Protein AF-A0A7S1QI61-F1 (afdb_monomer_lite)

Foldseek 3Di:
DDDDDDDPDDPDDPDDDPDPPPPPPDPLDPAFKDWDFLPPDPPPDGDIAIFGALDSLKAAHFLLNRLVVLLVLVVCCVPPVDPDVVSLVSNCRSLVRLVVCCVPVVAHARFSDAAPDVCLVVQPRSDRQHQGITRSPSDHGHGDGDPSSRVSSVLSCQQPVHPPGDGDCCSPPPDDHPDPDDPPDDCPPPPPPPPPDPPPDDDDDDPDDDD

Organism: Alexandrium catenella (NCBI:txid2925)

Radius of gyration: 24.92 Å; chains: 1; bounding box: 50×49×88 Å

Structure (mmCIF, N/CA/C/O backbone):
data_AF-A0A7S1QI61-F1
#
_entry.id   AF-A0A7S1QI61-F1
#
loop_
_atom_site.group_PDB
_atom_site.id
_atom_site.type_symbol
_atom_site.label_atom_id
_atom_site.label_alt_id
_atom_site.label_comp_id
_atom_site.label_asym_id
_atom_site.label_entity_id
_atom_site.label_seq_id
_atom_site.pdbx_PDB_ins_code
_atom_site.Cartn_x
_atom_site.Cartn_y
_atom_site.Cartn_z
_atom_site.occupancy
_atom_site.B_iso_or_equiv
_atom_site.auth_seq_id
_atom_site.auth_comp_id
_atom_site.auth_asym_id
_atom_site.auth_atom_id
_atom_site.pdbx_PDB_model_num
ATOM 1 N N . LEU A 1 1 ? 10.310 10.725 -37.736 1.00 43.00 1 LEU A N 1
ATOM 2 C CA . LEU A 1 1 ? 9.987 10.261 -39.106 1.00 43.00 1 LEU A CA 1
ATOM 3 C C . LEU A 1 1 ? 11.255 9.753 -39.796 1.00 43.00 1 LEU A C 1
ATOM 5 O O . LEU A 1 1 ? 11.990 10.540 -40.374 1.00 43.00 1 LEU A O 1
ATOM 9 N N . LYS A 1 2 ? 11.533 8.451 -39.673 1.00 30.06 2 LYS A N 1
ATOM 10 C CA . LYS A 1 2 ? 12.442 7.664 -40.525 1.00 30.06 2 LYS A CA 1
ATOM 11 C C . LYS A 1 2 ? 11.838 6.256 -40.611 1.00 30.06 2 LYS A C 1
ATOM 13 O O . LYS A 1 2 ? 11.480 5.699 -39.578 1.00 30.06 2 LYS A O 1
ATOM 18 N N . CYS A 1 3 ? 11.638 5.766 -41.830 1.00 32.56 3 CYS A N 1
ATOM 19 C CA . CYS A 1 3 ? 10.941 4.521 -42.157 1.00 32.56 3 CYS A CA 1
ATOM 20 C C . CYS A 1 3 ? 11.761 3.272 -41.781 1.00 32.56 3 CYS A C 1
ATOM 22 O O . CYS A 1 3 ? 12.988 3.299 -41.871 1.00 32.56 3 CYS A O 1
ATOM 24 N N . CYS A 1 4 ? 11.086 2.177 -41.410 1.00 31.28 4 CYS A N 1
ATOM 25 C CA . CYS A 1 4 ? 11.664 0.825 -41.441 1.00 31.28 4 CYS A CA 1
ATOM 26 C C . CYS A 1 4 ? 11.626 0.261 -42.879 1.00 31.28 4 CYS A C 1
ATOM 28 O O . CYS A 1 4 ? 10.716 0.624 -43.624 1.00 31.28 4 CYS A O 1
ATOM 30 N N . PRO A 1 5 ? 12.583 -0.607 -43.267 1.00 39.38 5 PRO A N 1
ATOM 31 C CA . PRO A 1 5 ? 12.680 -1.188 -44.606 1.00 39.38 5 PRO A CA 1
ATOM 32 C C . PRO A 1 5 ? 11.722 -2.374 -44.843 1.00 39.38 5 PRO A C 1
ATOM 34 O O . PRO A 1 5 ? 11.428 -3.166 -43.946 1.00 39.38 5 PRO A O 1
ATOM 37 N N . ASP A 1 6 ? 11.287 -2.491 -46.096 1.00 38.84 6 ASP A N 1
ATOM 38 C CA . ASP A 1 6 ? 10.288 -3.406 -46.660 1.00 38.84 6 ASP A CA 1
ATOM 39 C C . ASP A 1 6 ? 10.705 -4.892 -46.694 1.00 38.84 6 ASP A C 1
ATOM 41 O O . ASP A 1 6 ? 11.209 -5.374 -47.707 1.00 38.84 6 ASP A O 1
ATOM 45 N N . SER A 1 7 ? 10.479 -5.678 -45.631 1.00 42.53 7 SER A N 1
ATOM 46 C CA . SER A 1 7 ? 10.712 -7.141 -45.734 1.00 42.53 7 SER A CA 1
ATOM 47 C C . SER A 1 7 ? 9.826 -8.079 -44.899 1.00 42.53 7 SER A C 1
ATOM 49 O O . SER A 1 7 ? 10.131 -9.263 -44.797 1.00 42.53 7 SER A O 1
ATOM 51 N N . CYS A 1 8 ? 8.677 -7.636 -44.377 1.00 39.78 8 CYS A N 1
ATOM 52 C CA . CYS A 1 8 ? 7.806 -8.507 -43.562 1.00 39.78 8 CYS A CA 1
ATOM 53 C C . CYS A 1 8 ? 6.609 -9.148 -44.297 1.00 39.78 8 CYS A C 1
ATOM 55 O O . CYS A 1 8 ? 5.684 -9.611 -43.637 1.00 39.78 8 CYS A O 1
ATOM 57 N N . CYS A 1 9 ? 6.582 -9.202 -45.633 1.00 39.62 9 CYS A N 1
ATOM 58 C CA . CYS A 1 9 ? 5.469 -9.816 -46.378 1.00 39.62 9 CYS A CA 1
ATOM 59 C C . CYS A 1 9 ? 5.972 -10.832 -47.417 1.00 39.62 9 CYS A C 1
ATOM 61 O O . CYS A 1 9 ? 6.344 -10.463 -48.526 1.00 39.62 9 CYS A O 1
AT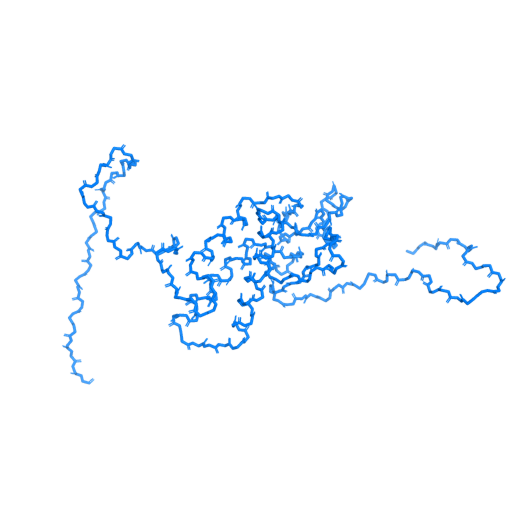OM 63 N N . GLY A 1 10 ? 5.971 -12.121 -47.062 1.00 38.06 10 GLY A N 1
ATOM 64 C CA . GLY A 1 10 ? 6.053 -13.220 -48.034 1.00 38.06 10 GLY A CA 1
ATOM 65 C C . GLY A 1 10 ? 4.679 -13.499 -48.672 1.00 38.06 10 GLY A C 1
ATOM 66 O O . GLY A 1 10 ? 3.655 -13.235 -48.037 1.00 38.06 10 GLY A O 1
ATOM 67 N N . PRO A 1 11 ? 4.607 -14.023 -49.910 1.00 39.81 11 PRO A N 1
ATOM 68 C CA . PRO A 1 11 ? 3.338 -14.226 -50.598 1.00 39.81 11 PRO A CA 1
ATOM 69 C C . PRO A 1 11 ? 2.669 -15.529 -50.126 1.00 39.81 11 PRO A C 1
ATOM 71 O O . PRO A 1 11 ? 3.223 -16.608 -50.320 1.00 39.81 11 PRO A O 1
ATOM 74 N N . GLY A 1 12 ? 1.465 -15.443 -49.544 1.00 47.84 12 GLY A N 1
ATOM 75 C CA . GLY A 1 12 ? 0.542 -16.592 -49.472 1.00 47.84 12 GLY A CA 1
ATOM 76 C C . GLY A 1 12 ? 0.026 -17.066 -48.104 1.00 47.84 12 GLY A C 1
ATOM 77 O O . GLY A 1 12 ? -0.507 -18.169 -48.042 1.00 47.84 12 GLY A O 1
ATOM 78 N N . GLY A 1 13 ? 0.122 -16.284 -47.023 1.00 43.56 13 GLY A N 1
ATOM 79 C CA . GLY A 1 13 ? -0.499 -16.611 -45.723 1.00 43.56 13 GLY A CA 1
ATOM 80 C C . GLY A 1 13 ? -1.381 -15.474 -45.185 1.00 43.56 13 GLY A C 1
ATOM 81 O O . GLY A 1 13 ? -1.180 -14.329 -45.593 1.00 43.56 13 GLY A O 1
ATOM 82 N N . PRO A 1 14 ? -2.364 -15.744 -44.299 1.00 39.38 14 PRO A N 1
ATOM 83 C CA . PRO A 1 14 ? -3.211 -14.697 -43.733 1.00 39.38 14 PRO A CA 1
ATOM 84 C C . PRO A 1 14 ? -2.354 -13.688 -42.960 1.00 39.38 14 PRO A C 1
ATOM 86 O O . PRO A 1 14 ? -1.532 -14.064 -42.125 1.00 39.38 14 PRO A O 1
ATOM 89 N N . ALA A 1 15 ? -2.542 -12.405 -43.269 1.00 40.38 15 ALA A N 1
ATOM 90 C CA . ALA A 1 15 ? -1.823 -11.299 -42.656 1.00 40.38 15 ALA A CA 1
ATOM 91 C C . ALA A 1 15 ? -2.050 -11.286 -41.135 1.00 40.38 15 ALA A C 1
ATOM 93 O O . ALA A 1 15 ? -3.139 -10.966 -40.659 1.00 40.38 15 ALA A O 1
ATOM 94 N N . LEU A 1 16 ? -1.017 -11.630 -40.365 1.00 40.91 16 LEU A N 1
ATOM 95 C CA . LEU A 1 16 ? -0.961 -11.311 -38.942 1.00 40.91 16 LEU A CA 1
ATOM 96 C C . LEU A 1 16 ? -0.656 -9.810 -38.807 1.00 40.91 16 LEU A C 1
ATOM 98 O O . LEU A 1 16 ? 0.242 -9.319 -39.495 1.00 40.91 16 LEU A O 1
ATOM 102 N N . PRO A 1 17 ? -1.369 -9.060 -37.950 1.00 38.88 17 PRO A N 1
ATOM 103 C CA . PRO A 1 17 ? -1.140 -7.631 -37.810 1.00 38.88 17 PRO A CA 1
ATOM 104 C C . PRO A 1 17 ? 0.240 -7.390 -37.185 1.00 38.88 17 PRO A C 1
ATOM 106 O O . PRO A 1 17 ? 0.470 -7.662 -36.007 1.00 38.88 17 PRO A O 1
ATOM 109 N N . CYS A 1 18 ? 1.173 -6.887 -37.995 1.00 34.56 18 CYS A N 1
ATOM 110 C CA . CYS A 1 18 ? 2.470 -6.416 -37.533 1.00 34.56 18 CYS A CA 1
ATOM 111 C C . CYS A 1 18 ? 2.288 -5.258 -36.543 1.00 34.56 18 CYS A C 1
ATOM 113 O O . CYS A 1 18 ? 1.576 -4.294 -36.816 1.00 34.56 18 CYS A O 1
ATOM 115 N N . CYS A 1 19 ? 2.968 -5.386 -35.401 1.00 41.47 19 CYS A N 1
ATOM 116 C CA . CYS A 1 19 ? 3.188 -4.404 -34.345 1.00 41.47 19 CYS A CA 1
ATOM 117 C C . CYS A 1 19 ? 3.014 -2.932 -34.753 1.00 41.47 19 CYS A C 1
ATOM 119 O O . CYS A 1 19 ? 3.958 -2.265 -35.167 1.00 41.47 19 CYS A O 1
ATOM 121 N N . GLY A 1 20 ? 1.824 -2.403 -34.486 1.00 32.88 20 GLY A N 1
ATOM 122 C CA . GLY A 1 20 ? 1.583 -0.987 -34.258 1.00 32.88 20 GLY A CA 1
ATOM 123 C C . GLY A 1 20 ? 1.194 -0.785 -32.801 1.00 32.88 20 GLY A C 1
ATOM 124 O O . GLY A 1 20 ? 0.031 -0.534 -32.504 1.00 32.88 20 GLY A O 1
ATOM 125 N N . ARG A 1 21 ? 2.148 -0.908 -31.867 1.00 37.88 21 ARG A N 1
ATOM 126 C CA . ARG A 1 21 ? 1.978 -0.308 -30.537 1.00 37.88 21 ARG A CA 1
ATOM 127 C C . ARG A 1 21 ? 2.069 1.199 -30.762 1.00 37.88 21 ARG A C 1
ATOM 129 O O . ARG A 1 21 ? 3.141 1.787 -30.656 1.00 37.88 21 ARG A O 1
ATOM 136 N N . GLN A 1 22 ? 0.953 1.813 -31.150 1.00 33.06 22 GLN A N 1
ATOM 137 C CA . GLN A 1 22 ? 0.748 3.220 -30.855 1.00 33.06 22 GLN A CA 1
ATOM 138 C C . GLN A 1 22 ? 1.051 3.359 -29.365 1.00 33.06 22 GLN A C 1
ATOM 140 O O . GLN A 1 22 ? 0.408 2.719 -28.531 1.00 33.06 22 GLN A O 1
ATOM 145 N N . LEU A 1 23 ? 2.093 4.127 -29.050 1.00 40.66 23 LEU A N 1
ATOM 146 C CA . LEU A 1 23 ? 2.216 4.779 -27.760 1.00 40.66 23 LEU A CA 1
ATOM 147 C C . LEU A 1 23 ? 0.963 5.647 -27.645 1.00 40.66 23 LEU A C 1
ATOM 149 O O . LEU A 1 23 ? 0.951 6.793 -28.079 1.00 40.66 23 LEU A O 1
ATOM 153 N N . MET A 1 24 ? -0.132 5.047 -27.181 1.00 33.59 24 MET A N 1
ATOM 154 C CA . MET A 1 24 ? -1.219 5.808 -26.609 1.00 33.59 24 MET A CA 1
ATOM 155 C C . MET A 1 24 ? -0.585 6.497 -25.411 1.00 33.59 24 MET A C 1
ATOM 157 O O . MET A 1 24 ? -0.238 5.832 -24.432 1.00 33.59 24 MET A O 1
ATOM 161 N N . GLU A 1 25 ? -0.338 7.800 -25.539 1.00 38.81 25 GLU A N 1
ATOM 162 C CA . GLU A 1 25 ? -0.199 8.670 -24.380 1.00 38.81 25 GLU A CA 1
ATOM 163 C C . GLU A 1 25 ? -1.385 8.338 -23.480 1.00 38.81 25 GLU A C 1
ATOM 165 O O . GLU A 1 25 ? -2.543 8.492 -23.878 1.00 38.81 25 GLU A O 1
ATOM 170 N N . ALA A 1 26 ? -1.096 7.739 -22.323 1.00 41.53 26 ALA A N 1
ATOM 171 C CA . ALA A 1 26 ? -2.130 7.458 -21.352 1.00 41.53 26 ALA A CA 1
ATOM 172 C C . ALA A 1 26 ? -2.787 8.809 -21.029 1.00 41.53 26 ALA A C 1
ATOM 174 O O . ALA A 1 26 ? -2.058 9.761 -20.729 1.00 41.53 26 ALA A O 1
ATOM 175 N N . PRO A 1 27 ? -4.122 8.943 -21.137 1.00 39.62 27 PRO A N 1
ATOM 176 C CA . PRO A 1 27 ? -4.779 10.158 -20.680 1.00 39.62 27 PRO A CA 1
ATOM 177 C C . PRO A 1 27 ? -4.336 10.402 -19.240 1.00 39.62 27 PRO A C 1
ATOM 179 O O . PRO A 1 27 ? -4.190 9.434 -18.494 1.00 39.62 27 PRO A O 1
ATOM 182 N N . ALA A 1 28 ? -4.095 11.662 -18.863 1.00 49.25 28 ALA A N 1
ATOM 183 C CA . ALA A 1 28 ? -3.755 12.028 -17.493 1.00 49.25 28 ALA A CA 1
ATOM 184 C C . ALA A 1 28 ? -4.832 11.461 -16.556 1.00 49.25 28 ALA A C 1
ATOM 186 O O . ALA A 1 28 ? -5.914 12.035 -16.418 1.00 49.25 28 ALA A O 1
ATOM 187 N N . GLN A 1 29 ? -4.580 10.277 -15.993 1.00 54.19 29 GLN A N 1
ATOM 188 C CA . GLN A 1 29 ? -5.511 9.600 -15.109 1.00 54.19 29 GLN A CA 1
ATOM 189 C C . GLN A 1 29 ? -5.654 10.508 -13.896 1.00 54.19 29 GLN A C 1
ATOM 191 O O . GLN A 1 29 ? -4.704 10.709 -13.138 1.00 54.19 29 GLN A O 1
ATOM 196 N N . GLN A 1 30 ? -6.827 11.118 -13.752 1.00 64.31 30 GLN A N 1
ATOM 197 C CA . GLN A 1 30 ? -7.152 11.885 -12.563 1.00 64.31 30 GLN A CA 1
ATOM 198 C C . GLN A 1 30 ? -7.360 10.914 -11.400 1.00 64.31 30 GLN A C 1
ATOM 200 O O . GLN A 1 30 ? -8.055 9.908 -11.533 1.00 64.31 30 GLN A O 1
ATOM 205 N N . GLY A 1 31 ? -6.769 11.238 -10.251 1.00 82.69 31 GLY A N 1
ATOM 206 C CA . GLY A 1 31 ? -6.857 10.428 -9.038 1.00 82.69 31 GLY A CA 1
ATOM 207 C C . GLY A 1 31 ? -5.660 9.505 -8.832 1.00 82.69 31 GLY A C 1
ATOM 208 O O . GLY A 1 31 ? -4.822 9.323 -9.707 1.00 82.69 31 GLY A O 1
ATOM 209 N N . LEU A 1 32 ? -5.557 8.951 -7.628 1.00 92.69 32 LEU A N 1
ATOM 210 C CA . LEU A 1 32 ? -4.405 8.144 -7.223 1.00 92.69 32 LEU A CA 1
ATOM 211 C C . LEU A 1 32 ? -4.656 6.643 -7.344 1.00 92.69 32 LEU A C 1
ATOM 213 O O . LEU A 1 32 ? -3.717 5.888 -7.159 1.00 92.69 32 LEU A O 1
ATOM 217 N N . TRP A 1 33 ? -5.879 6.199 -7.637 1.00 94.44 33 TRP A N 1
ATOM 218 C CA . TRP A 1 33 ? -6.164 4.770 -7.763 1.00 94.44 33 TRP A CA 1
ATOM 219 C C . TRP A 1 33 ? -5.497 4.168 -9.000 1.00 94.44 33 TRP A C 1
ATOM 221 O O . TRP A 1 33 ? -5.525 4.784 -10.064 1.00 94.44 33 TRP A O 1
ATOM 231 N N . GLU A 1 34 ? -4.913 2.983 -8.855 1.00 93.00 34 GLU A N 1
ATOM 232 C CA . GLU A 1 34 ? -4.125 2.326 -9.896 1.00 93.00 34 GLU A CA 1
ATOM 233 C C . GLU A 1 34 ? -4.189 0.803 -9.774 1.00 93.00 34 GLU A C 1
ATOM 235 O O . GLU A 1 34 ? -4.447 0.244 -8.700 1.00 93.00 34 GLU A O 1
ATOM 240 N N . GLU A 1 35 ? -3.933 0.153 -10.902 1.00 93.69 35 GLU A N 1
ATOM 241 C CA . GLU A 1 35 ? -3.936 -1.291 -11.063 1.00 93.69 35 GLU A CA 1
ATOM 242 C C . GLU A 1 35 ? -2.597 -1.780 -11.621 1.00 93.69 35 GLU A C 1
ATOM 244 O O . GLU A 1 35 ? -2.144 -1.346 -12.681 1.00 93.69 35 GLU A O 1
ATOM 249 N N . ASP A 1 36 ? -2.008 -2.766 -10.949 1.00 92.56 36 ASP A N 1
ATOM 250 C CA . ASP A 1 36 ? -0.795 -3.436 -11.398 1.00 92.56 36 ASP A CA 1
ATOM 251 C C . ASP A 1 36 ? -1.044 -4.926 -11.634 1.00 92.56 36 ASP A C 1
ATOM 253 O O . ASP A 1 36 ? -1.725 -5.605 -10.866 1.00 92.56 36 ASP A O 1
ATOM 257 N N . PHE A 1 37 ? -0.423 -5.466 -12.682 1.00 89.62 37 PHE A N 1
ATOM 258 C CA . PHE A 1 37 ? -0.377 -6.907 -12.916 1.00 89.62 37 PHE A CA 1
ATOM 259 C C . PHE A 1 37 ? 0.968 -7.460 -12.465 1.00 89.62 37 PHE A C 1
ATOM 261 O O . PHE A 1 37 ? 2.013 -7.051 -12.979 1.00 89.62 37 PHE A O 1
ATOM 268 N N . ASP A 1 38 ? 0.952 -8.454 -11.580 1.00 87.38 38 ASP A N 1
ATOM 269 C CA . ASP A 1 38 ? 2.185 -9.141 -11.213 1.00 87.38 38 ASP A CA 1
ATOM 270 C C . ASP A 1 38 ? 2.615 -10.120 -12.317 1.00 87.38 38 ASP A C 1
ATOM 272 O O . ASP A 1 38 ? 2.112 -11.239 -12.442 1.00 87.38 38 ASP A O 1
ATOM 276 N N . ILE A 1 39 ? 3.556 -9.681 -13.155 1.00 74.12 39 ILE A N 1
ATOM 277 C CA . ILE A 1 39 ? 4.008 -10.430 -14.337 1.00 74.12 39 ILE A CA 1
ATOM 278 C C . ILE A 1 39 ? 4.921 -11.621 -14.026 1.00 74.12 39 ILE A C 1
ATOM 280 O O . ILE A 1 39 ? 5.130 -12.449 -14.909 1.00 74.12 39 ILE A O 1
ATOM 284 N N . VAL A 1 40 ? 5.489 -11.696 -12.818 1.00 71.06 40 VAL A N 1
ATOM 285 C CA . VAL A 1 40 ? 6.423 -12.769 -12.419 1.00 71.06 40 VAL A CA 1
ATOM 286 C C . VAL A 1 40 ? 5.677 -13.944 -11.782 1.00 71.06 40 VAL A C 1
ATOM 288 O O . VAL A 1 40 ? 6.261 -14.996 -11.538 1.00 71.06 40 VAL A O 1
ATOM 291 N N . TRP A 1 41 ? 4.378 -13.800 -11.525 1.00 67.56 41 TRP A N 1
ATOM 292 C CA . TRP A 1 41 ? 3.585 -14.904 -11.016 1.00 67.56 41 TRP A CA 1
ATOM 293 C C . TRP A 1 41 ? 3.457 -16.038 -12.042 1.00 67.56 41 TRP A C 1
ATOM 295 O O . TRP A 1 41 ? 2.852 -15.867 -13.100 1.00 67.56 41 TRP A O 1
ATOM 305 N N . ASP A 1 42 ? 3.982 -17.210 -11.679 1.00 59.12 42 ASP A N 1
ATOM 306 C CA . ASP A 1 42 ? 3.975 -18.430 -12.501 1.00 59.12 42 ASP A CA 1
ATOM 307 C C . ASP A 1 42 ? 2.773 -19.356 -12.208 1.00 59.12 42 ASP A C 1
ATOM 309 O O . ASP A 1 42 ? 2.585 -20.391 -12.838 1.00 59.12 42 ASP A O 1
ATOM 313 N N . GLY A 1 43 ? 1.889 -18.990 -11.271 1.00 59.84 43 GLY A N 1
ATOM 314 C CA . GLY A 1 43 ? 0.687 -19.771 -10.936 1.00 59.84 43 GLY A CA 1
ATOM 315 C C . GLY A 1 43 ? -0.467 -19.623 -11.938 1.00 59.84 43 GLY A C 1
ATOM 316 O O . GLY A 1 43 ? -1.635 -19.671 -11.554 1.00 59.84 43 GLY A O 1
ATOM 317 N N . GLY A 1 44 ? -0.157 -19.402 -13.217 1.00 59.91 44 GLY A N 1
ATOM 318 C CA . GLY A 1 44 ? -1.107 -19.369 -14.332 1.00 59.91 44 GLY A CA 1
ATOM 319 C C . GLY A 1 44 ? -1.756 -18.006 -14.597 1.00 59.91 44 GLY A C 1
ATOM 320 O O . GLY A 1 44 ? -1.575 -17.446 -15.677 1.00 59.91 44 GLY A O 1
ATOM 321 N N . VAL A 1 45 ? -2.518 -17.456 -13.643 1.00 69.81 45 VAL A N 1
ATOM 322 C CA . VAL A 1 45 ? -3.243 -16.180 -13.827 1.00 69.81 45 VAL A CA 1
ATOM 323 C C . VAL A 1 45 ? -2.508 -15.047 -13.129 1.00 69.81 45 VAL A C 1
ATOM 325 O O . VAL A 1 45 ? -2.480 -15.013 -11.903 1.00 69.81 45 VAL A O 1
ATOM 328 N N . ARG A 1 46 ? -1.947 -14.107 -13.901 1.00 80.19 46 ARG A N 1
ATOM 329 C CA . ARG A 1 46 ? -1.302 -12.893 -13.370 1.00 80.19 46 ARG A CA 1
ATOM 330 C C . ARG A 1 46 ? -2.305 -12.123 -12.503 1.00 80.19 46 ARG A C 1
ATOM 332 O O . ARG A 1 46 ? -3.311 -11.663 -13.050 1.00 80.19 46 ARG A O 1
ATOM 339 N N . PRO A 1 47 ? -2.073 -11.999 -11.187 1.00 86.06 47 PRO A N 1
ATOM 340 C CA . PRO A 1 47 ? -3.021 -11.351 -10.301 1.00 86.06 47 PRO A CA 1
ATOM 341 C C . PRO A 1 47 ? -3.085 -9.862 -10.642 1.00 86.06 47 PRO A C 1
ATOM 343 O O . PRO A 1 47 ? -2.052 -9.205 -10.792 1.00 86.06 47 PRO A O 1
ATOM 346 N N . LEU A 1 48 ? -4.312 -9.359 -10.780 1.00 91.88 48 LEU A N 1
ATOM 347 C CA . LEU A 1 48 ? -4.597 -7.932 -10.811 1.00 91.88 48 LEU A CA 1
ATOM 348 C C . LEU A 1 48 ? -4.596 -7.430 -9.371 1.00 91.88 48 LEU A C 1
ATOM 350 O O . LEU A 1 48 ? -5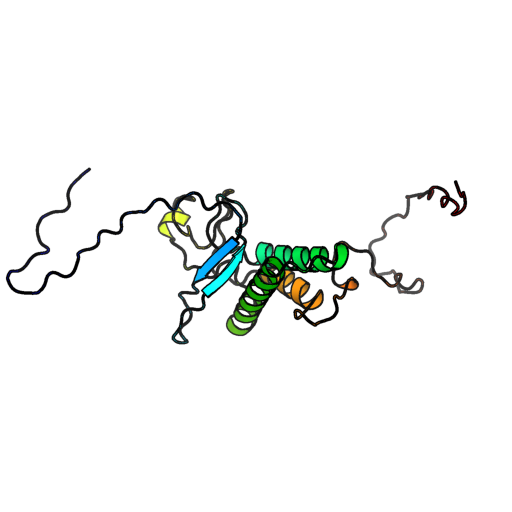.392 -7.886 -8.548 1.00 91.88 48 LEU A O 1
ATOM 354 N N . LEU A 1 49 ? -3.688 -6.516 -9.074 1.00 95.44 49 LEU A N 1
ATOM 355 C CA . LEU A 1 49 ? -3.496 -5.947 -7.756 1.00 95.44 49 LEU A CA 1
ATOM 356 C C . LEU A 1 49 ? -3.860 -4.469 -7.801 1.00 95.44 49 LEU A C 1
ATOM 358 O O . LEU A 1 49 ? -3.504 -3.748 -8.727 1.00 95.44 49 LEU A O 1
ATOM 362 N N . ASN A 1 50 ? -4.580 -4.034 -6.782 1.00 97.19 50 ASN A N 1
ATOM 363 C CA . ASN A 1 50 ? -5.172 -2.715 -6.692 1.00 97.19 50 ASN A CA 1
ATOM 364 C C . ASN A 1 50 ? -4.536 -1.919 -5.556 1.00 97.19 50 ASN A C 1
ATOM 366 O O . ASN A 1 50 ? -4.311 -2.445 -4.461 1.00 97.19 50 ASN A O 1
ATOM 370 N N . GLY A 1 51 ? -4.321 -0.630 -5.792 1.00 96.81 51 GLY A N 1
ATOM 371 C CA . GLY A 1 51 ? -3.873 0.281 -4.753 1.00 96.81 51 GLY A CA 1
ATOM 372 C C . GLY A 1 51 ? -3.781 1.714 -5.241 1.00 96.81 51 GLY A C 1
ATOM 373 O O . GLY A 1 51 ? -4.590 2.171 -6.046 1.00 96.81 51 GLY A O 1
ATOM 374 N N . THR A 1 52 ? -2.805 2.444 -4.711 1.00 96.12 52 THR A N 1
ATOM 375 C CA . THR A 1 52 ? -2.644 3.874 -4.965 1.00 96.12 52 THR A CA 1
ATOM 376 C C . THR A 1 52 ? -1.252 4.231 -5.464 1.00 96.12 52 THR A C 1
ATOM 378 O O . THR A 1 52 ? -0.253 3.717 -4.958 1.00 96.12 52 THR A O 1
ATOM 381 N N . ARG A 1 53 ? -1.181 5.188 -6.385 1.00 93.38 53 ARG A N 1
ATOM 382 C CA . ARG A 1 53 ? 0.034 5.901 -6.785 1.00 93.38 53 ARG A CA 1
ATOM 383 C C . ARG A 1 53 ? 0.485 6.866 -5.695 1.00 93.38 53 ARG A C 1
ATOM 385 O O . ARG A 1 53 ? -0.307 7.286 -4.854 1.00 93.38 53 ARG A O 1
ATOM 392 N N . PHE A 1 54 ? 1.756 7.257 -5.755 1.00 92.25 54 PHE A N 1
ATOM 393 C CA . PHE A 1 54 ? 2.305 8.283 -4.865 1.00 92.25 54 PHE A CA 1
ATOM 394 C C . PHE A 1 54 ? 1.817 9.687 -5.250 1.00 92.25 54 PHE A C 1
ATOM 396 O O . PHE A 1 54 ? 1.330 10.434 -4.408 1.00 92.25 54 PHE A O 1
ATOM 403 N N . THR A 1 55 ? 1.919 10.036 -6.535 1.00 90.81 55 THR A N 1
ATOM 404 C CA . THR A 1 55 ? 1.384 11.279 -7.105 1.00 90.81 55 THR A CA 1
ATOM 405 C C . THR A 1 55 ? 0.565 10.989 -8.361 1.00 90.81 55 THR A C 1
ATOM 407 O O . THR A 1 55 ? 0.570 9.869 -8.876 1.00 90.81 55 THR A O 1
ATOM 410 N N . THR A 1 56 ? -0.123 12.008 -8.880 1.00 89.06 56 THR A N 1
ATOM 411 C CA . THR A 1 56 ? -0.810 11.947 -10.181 1.00 89.06 56 THR A CA 1
ATOM 412 C C . THR A 1 56 ? 0.142 11.717 -11.351 1.00 89.06 56 THR A C 1
ATOM 414 O O . THR A 1 56 ? -0.282 11.166 -12.366 1.00 89.06 56 THR A O 1
ATOM 417 N N . ASP A 1 57 ? 1.407 12.097 -11.183 1.00 86.50 57 ASP A N 1
ATOM 418 C CA . ASP A 1 57 ? 2.459 11.978 -12.195 1.00 86.50 57 ASP A CA 1
ATOM 419 C C . ASP A 1 57 ? 3.257 10.673 -12.023 1.00 86.50 57 ASP A C 1
ATOM 421 O O . ASP A 1 57 ? 4.101 10.339 -12.847 1.00 86.50 57 ASP A O 1
ATOM 425 N N . GLY A 1 58 ? 2.990 9.921 -10.949 1.00 87.25 58 GLY A N 1
ATOM 426 C CA . GLY A 1 58 ? 3.597 8.622 -10.694 1.00 87.25 58 GLY A CA 1
ATOM 427 C C . GLY A 1 58 ? 3.020 7.504 -11.561 1.00 87.25 58 GLY A C 1
ATOM 428 O O . GLY A 1 58 ? 1.934 7.614 -12.144 1.00 87.25 58 GLY A O 1
ATOM 429 N N . HIS A 1 59 ? 3.739 6.382 -11.584 1.00 87.56 59 HIS A N 1
ATOM 430 C CA . HIS A 1 59 ? 3.392 5.195 -12.359 1.00 87.56 59 HIS A CA 1
ATOM 431 C C . HIS A 1 59 ? 3.372 3.938 -11.491 1.00 87.56 59 HIS A C 1
ATOM 433 O O . HIS A 1 59 ? 4.367 3.606 -10.842 1.00 87.56 59 HIS A O 1
ATOM 439 N N . GLY A 1 60 ? 2.263 3.201 -11.561 1.00 90.44 60 GLY A N 1
ATOM 440 C CA . GLY A 1 60 ? 2.078 1.943 -10.846 1.00 90.44 60 GLY A CA 1
ATOM 441 C C . GLY A 1 60 ? 1.744 2.120 -9.364 1.00 90.44 60 GLY A C 1
ATOM 442 O O . GLY A 1 60 ? 1.807 3.217 -8.795 1.00 90.44 60 GLY A O 1
ATOM 443 N N . VAL A 1 61 ? 1.367 1.013 -8.736 1.00 94.38 61 VAL A N 1
ATOM 444 C CA . VAL A 1 61 ? 0.914 0.987 -7.349 1.00 94.38 61 VAL A CA 1
ATOM 445 C C . VAL A 1 61 ? 2.091 1.098 -6.387 1.00 94.38 61 VAL A C 1
ATOM 447 O O . VAL A 1 61 ? 3.072 0.361 -6.465 1.00 94.38 61 VAL A O 1
ATOM 450 N N . GLN A 1 62 ? 1.954 1.993 -5.411 1.00 94.50 62 GLN A N 1
ATOM 451 C CA . GLN A 1 62 ? 2.911 2.179 -4.331 1.00 94.50 62 GLN A CA 1
ATOM 452 C C . GLN A 1 62 ? 2.334 1.586 -3.050 1.00 94.50 62 GLN A C 1
ATOM 454 O O . GLN A 1 62 ? 1.403 2.122 -2.444 1.00 94.50 62 GLN A O 1
ATOM 459 N N . TRP A 1 63 ? 2.859 0.431 -2.644 1.00 96.81 63 TRP A N 1
ATOM 460 C CA . TRP A 1 63 ? 2.208 -0.418 -1.642 1.00 96.81 63 TRP A CA 1
ATOM 461 C C . TRP A 1 63 ? 2.194 0.171 -0.230 1.00 96.81 63 TRP A C 1
ATOM 463 O O . TRP A 1 63 ? 1.236 -0.039 0.507 1.00 96.81 63 TRP A O 1
ATOM 473 N N . GLU A 1 64 ? 3.205 0.955 0.144 1.00 95.50 64 GLU A N 1
ATOM 474 C CA . GLU A 1 64 ? 3.193 1.700 1.414 1.00 95.50 64 GLU A CA 1
ATOM 475 C C . GLU A 1 64 ? 2.132 2.800 1.441 1.00 95.50 64 GLU A C 1
ATOM 477 O O . GLU A 1 64 ? 1.416 2.941 2.430 1.00 95.50 64 GLU A O 1
ATOM 482 N N . VAL A 1 65 ? 1.973 3.519 0.327 1.00 95.88 65 VAL A N 1
ATOM 483 C CA . VAL A 1 65 ? 0.933 4.541 0.170 1.00 95.88 65 VAL A CA 1
ATOM 484 C C . VAL A 1 65 ? -0.437 3.877 0.186 1.00 95.88 65 VAL A C 1
ATOM 486 O O . VAL A 1 65 ? -1.348 4.365 0.844 1.00 95.88 65 VAL A O 1
ATOM 489 N N . SER A 1 66 ? -0.557 2.715 -0.457 1.00 97.69 66 SER A N 1
ATOM 490 C CA . SER A 1 66 ? -1.793 1.933 -0.507 1.00 97.69 66 SER A CA 1
ATOM 491 C C . SER A 1 66 ? -2.214 1.471 0.885 1.00 97.69 66 SER A C 1
ATOM 493 O O . SER A 1 66 ? -3.374 1.622 1.260 1.00 97.69 66 SER A O 1
ATOM 495 N N . ALA A 1 67 ? -1.273 0.963 1.685 1.00 97.25 67 ALA A N 1
ATOM 496 C CA . ALA A 1 67 ? -1.535 0.572 3.065 1.00 97.25 67 ALA A CA 1
ATOM 497 C C . ALA A 1 67 ? -1.952 1.773 3.935 1.00 97.25 67 ALA A C 1
ATOM 499 O O . ALA A 1 67 ? -2.951 1.691 4.651 1.00 97.25 67 ALA A O 1
ATOM 500 N N . GLY A 1 68 ? -1.251 2.908 3.819 1.00 95.38 68 GLY A N 1
ATOM 501 C CA . GLY A 1 68 ? -1.615 4.148 4.511 1.00 95.38 68 GLY A CA 1
ATOM 502 C C . GLY A 1 68 ? -2.988 4.690 4.094 1.00 95.38 68 GLY A C 1
ATOM 503 O O . GLY A 1 68 ? -3.785 5.081 4.945 1.00 95.38 68 GLY A O 1
ATOM 504 N N . ALA A 1 69 ? -3.315 4.644 2.800 1.00 95.38 69 ALA A N 1
ATOM 505 C CA . ALA A 1 69 ? -4.632 5.003 2.282 1.00 95.38 69 ALA A CA 1
ATOM 506 C C . ALA A 1 69 ? -5.723 4.069 2.826 1.00 95.38 69 ALA A C 1
ATOM 508 O O . ALA A 1 69 ? -6.789 4.539 3.216 1.00 95.38 69 ALA A O 1
ATOM 509 N N . GLY A 1 70 ? -5.442 2.766 2.928 1.00 95.44 70 GLY A N 1
ATOM 510 C CA . GLY A 1 70 ? -6.319 1.800 3.588 1.00 95.44 70 GLY A CA 1
ATOM 511 C C . GLY A 1 70 ? -6.616 2.190 5.037 1.00 95.44 70 GLY A C 1
ATOM 512 O O . GLY A 1 70 ? -7.780 2.254 5.422 1.00 95.44 70 GLY A O 1
ATOM 513 N N . MET A 1 71 ? -5.590 2.541 5.821 1.00 95.00 71 MET A N 1
ATOM 514 C CA . MET A 1 71 ? -5.779 2.999 7.206 1.00 95.00 71 MET A CA 1
ATOM 515 C C . MET A 1 71 ? -6.621 4.279 7.271 1.00 95.00 71 MET A C 1
ATOM 517 O O . MET A 1 71 ? -7.517 4.390 8.106 1.00 95.00 71 MET A O 1
ATOM 521 N N . ALA A 1 72 ? -6.378 5.227 6.363 1.00 92.75 72 ALA A N 1
ATOM 522 C CA . ALA A 1 72 ? -7.150 6.462 6.284 1.00 92.75 72 ALA A CA 1
ATOM 523 C C . ALA A 1 72 ? -8.631 6.209 5.951 1.00 92.75 72 ALA A C 1
ATOM 525 O O . ALA A 1 72 ? -9.500 6.872 6.518 1.00 92.75 72 ALA A O 1
ATOM 526 N N . LEU A 1 73 ? -8.934 5.244 5.074 1.00 93.19 73 LEU A N 1
ATOM 527 C CA . LEU A 1 73 ? -10.311 4.851 4.751 1.00 93.19 73 LEU A CA 1
ATOM 528 C C . LEU A 1 73 ? -11.027 4.237 5.961 1.00 93.19 73 LEU A C 1
ATOM 530 O O . LEU A 1 73 ? -12.161 4.626 6.238 1.00 93.19 73 LEU A O 1
ATOM 534 N N . VAL A 1 74 ? -10.357 3.352 6.707 1.00 92.81 74 VAL A N 1
ATOM 535 C CA . VAL A 1 74 ? -10.888 2.773 7.957 1.00 92.81 74 VAL A CA 1
ATOM 536 C C . VAL A 1 74 ? -11.224 3.878 8.955 1.00 92.81 74 VAL A C 1
ATOM 538 O O . VAL A 1 74 ? -12.354 3.969 9.436 1.00 92.81 74 VAL A O 1
ATOM 541 N N . TYR A 1 75 ? -10.264 4.769 9.216 1.00 90.88 75 TYR A N 1
ATOM 542 C CA . TYR A 1 75 ? -10.451 5.870 10.158 1.00 90.88 75 TYR A CA 1
ATOM 543 C C . TYR A 1 75 ? -11.585 6.810 9.726 1.00 90.88 75 TYR A C 1
ATOM 545 O O . TYR A 1 75 ? -12.395 7.246 10.546 1.00 90.88 75 TYR A O 1
ATOM 553 N N . TYR A 1 76 ? -11.678 7.113 8.428 1.00 90.00 76 TYR A N 1
ATOM 554 C CA . TYR A 1 76 ? -12.753 7.939 7.885 1.00 90.00 76 TYR A CA 1
ATOM 555 C C . TYR A 1 76 ? -14.132 7.308 8.127 1.00 90.00 76 TYR A C 1
ATOM 557 O O . TYR A 1 76 ? -15.045 7.991 8.596 1.00 90.00 76 TYR A O 1
ATOM 565 N N . GLN A 1 77 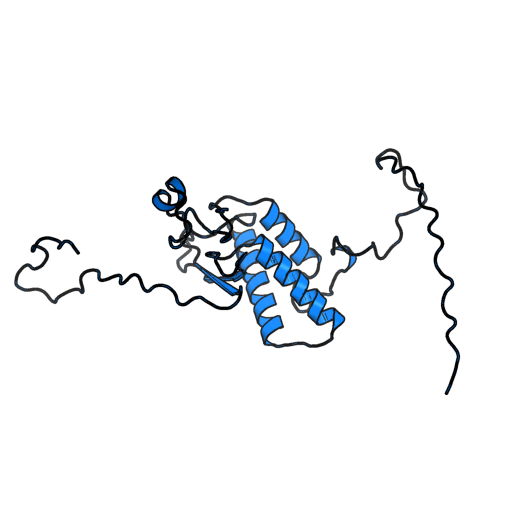? -14.283 6.010 7.848 1.00 89.12 77 GLN A N 1
ATOM 566 C CA . GLN A 1 77 ? -15.537 5.286 8.077 1.00 89.12 77 GLN A CA 1
ATOM 567 C C . GLN A 1 77 ? -15.921 5.280 9.561 1.00 89.12 77 GLN A C 1
ATOM 569 O O . GLN A 1 77 ? -17.066 5.596 9.888 1.00 89.12 77 GLN A O 1
ATOM 574 N N . LEU A 1 78 ? -14.957 5.015 10.450 1.00 87.69 78 LEU A N 1
ATOM 575 C CA . LEU A 1 78 ? -15.162 5.029 11.899 1.00 87.69 78 LEU A CA 1
ATOM 576 C C . LEU A 1 78 ? -15.620 6.405 12.401 1.00 87.69 78 LEU A C 1
ATOM 578 O O . LEU A 1 78 ? -16.570 6.508 13.173 1.00 87.69 78 LEU A O 1
ATOM 582 N N . LYS A 1 79 ? -14.953 7.474 11.955 1.00 88.19 79 LYS A N 1
ATOM 583 C CA . LYS A 1 79 ? -15.180 8.831 12.466 1.00 88.19 79 LYS A CA 1
ATOM 584 C C . LYS A 1 79 ? -16.474 9.462 11.973 1.00 88.19 79 LYS A C 1
ATOM 586 O O . LYS A 1 79 ? -17.114 10.199 12.719 1.00 88.19 79 LYS A O 1
ATOM 591 N N . TYR A 1 80 ? -16.824 9.237 10.710 1.00 88.00 80 TYR A N 1
ATOM 592 C CA . TYR A 1 80 ? -17.925 9.953 10.066 1.00 88.00 80 TYR A CA 1
ATOM 593 C C . TYR A 1 80 ? -19.173 9.089 9.855 1.00 88.00 80 TYR A C 1
ATOM 595 O O . TYR A 1 80 ? -20.190 9.612 9.405 1.00 88.00 80 TYR A O 1
ATOM 603 N N . GLY A 1 81 ? -19.125 7.784 10.154 1.00 74.31 81 GLY A N 1
ATOM 604 C CA . GLY A 1 81 ? -20.267 6.863 10.042 1.00 74.31 81 GLY A CA 1
ATOM 605 C C . GLY A 1 81 ? -20.786 6.647 8.611 1.00 74.31 81 GLY A C 1
ATOM 606 O O . GLY A 1 81 ? -21.754 5.914 8.400 1.00 74.31 81 GLY A O 1
ATOM 607 N N . GLY A 1 82 ? -20.146 7.269 7.616 1.00 67.31 82 GLY A N 1
ATOM 608 C CA . GLY A 1 82 ? -20.506 7.216 6.205 1.00 67.31 82 GLY A CA 1
ATOM 609 C C . GLY A 1 82 ? -19.897 6.000 5.520 1.00 67.31 82 GLY A C 1
ATOM 610 O O . GLY A 1 82 ? -18.792 6.069 4.980 1.00 67.31 82 GLY A O 1
ATOM 611 N N . HIS A 1 83 ? -20.636 4.893 5.506 1.00 70.50 83 HIS A N 1
ATOM 612 C CA . HIS A 1 83 ? -20.272 3.689 4.761 1.00 70.50 83 HIS A CA 1
ATOM 613 C C . HIS A 1 83 ? -20.549 3.908 3.270 1.00 70.50 83 HIS A C 1
ATOM 615 O O . HIS A 1 83 ? -21.568 3.489 2.727 1.00 70.50 83 HIS A O 1
ATOM 621 N N . SER A 1 84 ? -19.652 4.630 2.600 1.00 83.12 84 SER A N 1
ATOM 622 C CA . SER A 1 84 ? -19.638 4.671 1.139 1.00 83.12 84 SER A CA 1
ATOM 623 C C . SER A 1 84 ? -19.235 3.293 0.621 1.00 83.12 84 SER A C 1
ATOM 625 O O . SER A 1 84 ? -18.122 2.842 0.898 1.00 83.12 84 SER A O 1
ATOM 627 N N . GLU A 1 85 ? -20.111 2.645 -0.152 1.00 86.50 85 GLU A N 1
ATOM 628 C CA . GLU A 1 85 ? -19.816 1.338 -0.759 1.00 86.50 85 GLU A CA 1
ATOM 629 C C . GLU A 1 85 ? -18.549 1.397 -1.619 1.00 86.50 85 GLU A C 1
ATOM 631 O O . GLU A 1 85 ? -17.739 0.476 -1.609 1.00 86.50 85 GLU A O 1
ATOM 636 N N . HIS A 1 86 ? -18.310 2.534 -2.282 1.00 88.38 86 HIS A N 1
ATOM 637 C CA . HIS A 1 86 ? -17.074 2.752 -3.023 1.00 88.38 86 HIS A CA 1
ATOM 638 C C . HIS A 1 86 ? -15.845 2.698 -2.099 1.00 88.38 86 HIS A C 1
ATOM 640 O O . HIS A 1 86 ? -14.861 2.051 -2.433 1.00 88.38 86 HIS A O 1
ATOM 646 N N . PHE A 1 87 ? -15.876 3.324 -0.919 1.00 89.88 87 PHE A N 1
ATOM 647 C CA . PHE A 1 87 ? -14.746 3.260 0.021 1.00 89.88 87 PHE A CA 1
ATOM 648 C C . PHE A 1 87 ? -14.558 1.868 0.618 1.00 89.88 87 PHE A C 1
ATOM 650 O O . PHE A 1 87 ? -13.419 1.419 0.738 1.00 89.88 87 PHE A O 1
ATOM 657 N N . ALA A 1 88 ? -15.653 1.168 0.922 1.00 90.38 88 ALA A N 1
ATOM 658 C CA . ALA A 1 88 ? -15.597 -0.214 1.383 1.00 90.38 88 ALA A CA 1
ATOM 659 C C . ALA A 1 88 ? -14.963 -1.127 0.319 1.00 90.38 88 ALA A C 1
ATOM 661 O O . ALA A 1 88 ? -14.055 -1.899 0.620 1.00 90.38 88 ALA A O 1
ATOM 662 N N . GLN A 1 89 ? -15.353 -0.971 -0.948 1.00 93.25 89 GLN A N 1
ATOM 663 C CA . GLN A 1 89 ? -14.746 -1.696 -2.061 1.00 93.25 89 GLN A CA 1
ATOM 664 C C . GLN A 1 89 ? -13.241 -1.420 -2.178 1.00 93.25 89 GLN A C 1
ATOM 666 O O . GLN A 1 89 ? -12.455 -2.364 -2.232 1.00 93.25 89 GLN A O 1
ATOM 671 N N . ARG A 1 90 ? -12.821 -0.148 -2.167 1.00 94.25 90 ARG A N 1
ATOM 672 C CA . ARG A 1 90 ? -11.397 0.222 -2.256 1.00 94.25 90 ARG A CA 1
ATOM 673 C C . ARG A 1 90 ? -10.583 -0.352 -1.096 1.00 94.25 90 ARG A C 1
ATOM 675 O O . ARG A 1 90 ? -9.486 -0.871 -1.295 1.00 94.25 90 ARG A O 1
ATOM 682 N N . LEU A 1 91 ? -11.132 -0.327 0.113 1.00 94.81 91 LEU A N 1
ATOM 683 C CA . LEU A 1 91 ? -10.489 -0.919 1.280 1.00 94.81 91 LEU A CA 1
ATOM 684 C C . LEU A 1 91 ? -10.303 -2.440 1.127 1.00 94.81 91 LEU A C 1
ATOM 686 O O . LEU A 1 91 ? -9.206 -2.948 1.380 1.00 94.81 91 LEU A O 1
ATOM 690 N N . ARG A 1 92 ? -11.324 -3.160 0.639 1.00 95.38 92 ARG A N 1
ATOM 691 C CA . ARG A 1 92 ? -11.220 -4.597 0.323 1.00 95.38 92 ARG A CA 1
ATOM 692 C C . ARG A 1 92 ? -10.165 -4.885 -0.735 1.00 95.38 92 ARG A C 1
ATOM 694 O O . ARG A 1 92 ? -9.370 -5.809 -0.569 1.00 95.38 92 ARG A O 1
ATOM 701 N N . GLU A 1 93 ? -10.145 -4.101 -1.807 1.00 96.06 93 GLU A N 1
ATOM 702 C CA . GLU A 1 93 ? -9.204 -4.247 -2.920 1.00 96.06 93 GLU A CA 1
ATOM 703 C C . GLU A 1 93 ? -7.746 -4.077 -2.460 1.00 96.06 93 GLU A C 1
ATOM 705 O O . GLU A 1 93 ? -6.898 -4.923 -2.766 1.00 96.06 93 GLU A O 1
ATOM 710 N N . VAL A 1 94 ? -7.465 -3.051 -1.650 1.00 97.19 94 VAL A N 1
ATOM 711 C CA . VAL A 1 94 ? -6.137 -2.815 -1.055 1.00 97.19 94 VAL A CA 1
ATOM 712 C C . VAL A 1 94 ? -5.741 -3.959 -0.126 1.00 97.19 94 VAL A C 1
ATOM 714 O O . VAL A 1 94 ? -4.665 -4.535 -0.286 1.00 97.19 94 VAL A O 1
ATOM 717 N N . ARG A 1 95 ? -6.606 -4.342 0.822 1.00 97.06 95 ARG A N 1
ATOM 718 C CA . ARG A 1 95 ? -6.321 -5.440 1.762 1.00 97.06 95 ARG A CA 1
ATOM 719 C C . ARG A 1 95 ? -6.050 -6.751 1.040 1.00 97.06 95 ARG A C 1
ATOM 721 O O . ARG A 1 95 ? -5.082 -7.437 1.359 1.00 97.06 95 ARG A O 1
ATOM 728 N N . SER A 1 96 ? -6.889 -7.085 0.062 1.00 96.38 96 SER A N 1
ATOM 729 C CA . SER A 1 96 ? -6.746 -8.288 -0.758 1.00 96.38 96 SER A CA 1
ATOM 730 C C . SER A 1 96 ? -5.388 -8.312 -1.459 1.00 96.38 96 SER A C 1
ATOM 732 O O . SER A 1 96 ? -4.642 -9.286 -1.332 1.00 96.38 96 SER A O 1
ATOM 734 N N . SER A 1 97 ? -5.018 -7.203 -2.103 1.00 97.00 97 SER A N 1
ATOM 735 C CA . SER A 1 97 ? -3.744 -7.073 -2.814 1.00 97.00 97 SER A CA 1
ATOM 736 C C . SER A 1 97 ? -2.550 -7.210 -1.868 1.00 97.00 97 SER A C 1
ATOM 738 O O . SER A 1 97 ? -1.629 -7.981 -2.124 1.00 97.00 97 SER A O 1
ATOM 740 N N . LEU A 1 98 ? -2.585 -6.540 -0.717 1.00 97.56 98 LEU A N 1
ATOM 741 C CA . LEU A 1 98 ? -1.504 -6.596 0.266 1.00 97.56 98 LEU A CA 1
ATOM 742 C C . LEU A 1 98 ? -1.352 -7.982 0.910 1.00 97.56 98 LEU A C 1
ATOM 744 O O . LEU A 1 98 ? -0.230 -8.468 1.073 1.00 97.56 98 LEU A O 1
ATOM 748 N N . ARG A 1 99 ? -2.459 -8.663 1.235 1.00 96.62 99 ARG A N 1
ATOM 749 C CA . ARG A 1 99 ? -2.412 -10.047 1.737 1.00 96.62 99 ARG A CA 1
ATOM 750 C C . ARG A 1 99 ? -1.883 -11.008 0.690 1.00 96.62 99 ARG A C 1
ATOM 752 O O . ARG A 1 99 ? -1.103 -11.892 1.037 1.00 96.62 99 ARG A O 1
ATOM 759 N N . HIS A 1 100 ? -2.270 -10.824 -0.570 1.00 94.38 100 HIS A N 1
ATOM 760 C CA . HIS A 1 100 ? -1.726 -11.602 -1.673 1.00 94.38 100 HIS A CA 1
ATOM 761 C C . HIS A 1 100 ? -0.197 -11.469 -1.724 1.00 94.38 100 HIS A C 1
ATOM 763 O O . HIS A 1 100 ? 0.510 -12.477 -1.704 1.00 94.38 100 HIS A O 1
ATOM 769 N N . LEU A 1 101 ? 0.319 -10.238 -1.673 1.00 94.75 101 LEU A N 1
ATOM 770 C CA . LEU A 1 101 ? 1.759 -9.975 -1.679 1.00 94.75 101 LEU A CA 1
ATOM 771 C C . LEU A 1 101 ? 2.479 -10.589 -0.477 1.00 94.75 101 LEU A C 1
ATOM 773 O O . LEU A 1 101 ? 3.501 -11.252 -0.653 1.00 94.75 101 LEU A O 1
ATOM 777 N N . LEU A 1 102 ? 1.926 -10.455 0.732 1.00 95.62 102 LEU A N 1
ATOM 778 C CA . LEU A 1 102 ? 2.474 -11.101 1.927 1.00 95.62 102 LEU A CA 1
ATOM 779 C C . LEU A 1 102 ? 2.505 -12.629 1.803 1.00 95.62 102 LEU A C 1
ATOM 781 O O . LEU A 1 102 ? 3.520 -13.255 2.119 1.00 95.62 102 LEU A O 1
ATOM 785 N N . ALA A 1 103 ? 1.411 -13.238 1.342 1.00 93.31 103 ALA A N 1
ATOM 786 C CA . ALA A 1 103 ? 1.302 -14.686 1.201 1.00 93.31 103 ALA A CA 1
ATOM 787 C C . ALA A 1 103 ? 2.349 -15.232 0.220 1.00 93.31 103 ALA A C 1
ATOM 789 O O . ALA A 1 103 ? 3.010 -16.238 0.514 1.00 93.31 103 ALA A O 1
ATOM 790 N N . MET A 1 104 ? 2.520 -14.525 -0.896 1.00 89.25 104 MET A N 1
ATOM 791 C CA . MET A 1 104 ? 3.378 -14.882 -2.018 1.00 89.25 104 MET A CA 1
ATOM 792 C C . MET A 1 104 ? 4.862 -14.633 -1.730 1.00 89.25 104 MET A C 1
ATOM 794 O O . MET A 1 104 ? 5.680 -15.541 -1.856 1.00 89.25 104 MET A O 1
ATOM 798 N N . TYR A 1 105 ? 5.220 -13.427 -1.285 1.00 91.75 105 TYR A N 1
ATOM 799 C CA . TYR A 1 105 ? 6.613 -12.984 -1.165 1.00 91.75 105 TYR A CA 1
ATOM 800 C C . TYR A 1 105 ? 7.164 -13.010 0.260 1.00 91.75 105 TYR A C 1
ATOM 802 O O . TYR A 1 105 ? 8.342 -12.689 0.460 1.00 91.75 105 TYR A O 1
ATOM 810 N N . LYS A 1 106 ? 6.347 -13.384 1.255 1.00 93.81 106 LYS A N 1
ATOM 811 C CA . LYS A 1 106 ? 6.684 -13.320 2.693 1.00 93.81 106 LYS A CA 1
ATOM 812 C C . LYS A 1 106 ? 7.093 -11.912 3.142 1.00 93.81 106 LYS A C 1
ATOM 814 O O . LYS A 1 106 ? 7.940 -11.737 4.012 1.00 93.81 106 LYS A O 1
ATOM 819 N N . GLY A 1 107 ? 6.523 -10.914 2.482 1.00 95.69 107 GLY A N 1
ATOM 820 C CA . GLY A 1 107 ? 6.802 -9.490 2.615 1.00 95.69 107 GLY A CA 1
ATOM 821 C C . GLY A 1 107 ? 6.155 -8.756 1.446 1.00 95.69 107 GLY A C 1
ATOM 822 O O . GLY A 1 107 ? 5.726 -9.391 0.490 1.00 95.69 107 GLY A O 1
ATOM 823 N N . VAL A 1 108 ? 6.082 -7.434 1.501 1.00 97.00 108 VAL A N 1
ATOM 824 C CA . VAL A 1 108 ? 5.516 -6.635 0.409 1.00 97.00 108 VAL A CA 1
ATOM 825 C C . VAL A 1 108 ? 6.665 -6.022 -0.393 1.00 97.00 108 VAL A C 1
ATOM 827 O O . VAL A 1 108 ? 7.530 -5.367 0.199 1.00 97.00 108 VAL A O 1
ATOM 830 N N . PRO A 1 109 ? 6.768 -6.282 -1.709 1.00 94.38 109 PRO A N 1
ATOM 831 C CA . PRO A 1 109 ? 7.794 -5.659 -2.533 1.00 94.38 109 PRO A CA 1
ATOM 832 C C . PRO A 1 109 ? 7.506 -4.167 -2.736 1.00 94.38 109 PRO A C 1
ATOM 834 O O . PRO A 1 109 ? 6.372 -3.733 -2.574 1.00 94.38 109 PRO A O 1
ATOM 837 N N . ALA A 1 110 ? 8.521 -3.381 -3.100 1.00 92.50 110 ALA A N 1
ATOM 838 C CA . ALA A 1 110 ? 8.334 -1.953 -3.390 1.00 92.50 110 ALA A CA 1
ATOM 839 C C . ALA A 1 110 ? 7.496 -1.764 -4.665 1.00 92.50 110 ALA A C 1
ATOM 841 O O . ALA A 1 110 ? 6.680 -0.856 -4.756 1.00 92.50 110 ALA A O 1
ATOM 842 N N . SER A 1 111 ? 7.669 -2.684 -5.617 1.00 92.12 111 SER A N 1
ATOM 843 C CA . SER A 1 111 ? 6.919 -2.767 -6.863 1.00 92.12 111 SER A CA 1
ATOM 844 C C . SER A 1 111 ? 6.645 -4.226 -7.218 1.00 92.12 111 SER A C 1
ATOM 846 O O . SER A 1 111 ? 7.472 -5.098 -6.950 1.00 92.12 111 SER A O 1
ATOM 848 N N . VAL A 1 112 ? 5.506 -4.495 -7.856 1.00 91.06 112 VAL A N 1
ATOM 849 C CA . VAL A 1 112 ? 5.197 -5.788 -8.507 1.00 91.06 112 VAL A CA 1
ATOM 850 C C . VAL A 1 112 ? 5.439 -5.725 -10.012 1.00 91.06 112 VAL A C 1
ATOM 852 O O . VAL A 1 112 ? 5.167 -6.671 -10.748 1.00 91.06 112 VAL A O 1
ATOM 855 N N . LEU A 1 113 ? 5.954 -4.607 -10.502 1.00 87.44 113 LEU A N 1
ATOM 856 C CA . LEU A 1 113 ? 6.258 -4.425 -11.904 1.00 87.44 113 LEU A CA 1
ATOM 857 C C . LEU A 1 113 ? 7.722 -4.782 -12.144 1.00 87.44 113 LEU A C 1
ATOM 859 O O . LEU A 1 113 ? 8.595 -4.534 -11.313 1.00 87.44 113 LEU A O 1
ATOM 863 N N . GLY A 1 114 ? 7.984 -5.439 -13.271 1.00 73.50 114 GLY A N 1
ATOM 864 C CA . GLY A 1 114 ? 9.344 -5.674 -13.746 1.00 73.50 114 GLY A CA 1
ATOM 865 C C . GLY A 1 114 ? 9.905 -4.408 -14.386 1.00 73.50 114 GLY A C 1
ATOM 866 O O . GLY A 1 114 ? 9.187 -3.697 -15.087 1.00 73.50 114 GLY A O 1
ATOM 867 N N . GLY A 1 115 ? 11.182 -4.125 -14.136 1.00 68.31 115 GLY A N 1
ATOM 868 C CA . GLY A 1 115 ? 11.773 -2.842 -14.480 1.00 68.31 115 GLY A CA 1
ATOM 869 C C . GLY A 1 115 ? 12.229 -2.713 -15.923 1.00 68.31 115 GLY A C 1
ATOM 870 O O . GLY A 1 115 ? 13.061 -3.489 -16.391 1.00 68.31 115 GLY A O 1
ATOM 871 N N . ASN A 1 116 ? 11.756 -1.660 -16.592 1.00 77.75 116 ASN A N 1
ATOM 872 C CA . ASN A 1 116 ? 12.391 -1.120 -17.789 1.00 77.75 116 ASN A CA 1
ATOM 873 C C . ASN A 1 116 ? 13.755 -0.522 -17.396 1.00 77.75 116 ASN A C 1
ATOM 875 O O . ASN A 1 116 ? 13.849 0.662 -17.063 1.00 77.75 116 ASN A O 1
ATOM 879 N N . PHE A 1 117 ? 14.787 -1.373 -17.342 1.00 79.94 117 PHE A N 1
ATOM 880 C CA . PHE A 1 117 ? 16.123 -0.997 -16.871 1.00 79.94 117 PHE A CA 1
ATOM 881 C C . PHE A 1 117 ? 16.753 0.088 -17.746 1.00 79.94 117 PHE A C 1
ATOM 883 O O . PHE A 1 117 ? 17.401 0.983 -17.217 1.00 79.94 117 PHE A O 1
ATOM 890 N N . ASP A 1 118 ? 16.493 0.066 -19.054 1.00 85.25 118 ASP A N 1
ATOM 891 C CA . ASP A 1 118 ? 16.990 1.084 -19.979 1.00 85.25 118 ASP A CA 1
ATOM 892 C C . ASP A 1 118 ? 16.436 2.471 -19.630 1.00 85.25 118 ASP A C 1
ATOM 894 O O . ASP A 1 118 ? 17.187 3.443 -19.584 1.00 85.25 118 ASP A O 1
ATOM 898 N N . ALA A 1 119 ? 15.138 2.566 -19.316 1.00 84.25 119 ALA A N 1
ATOM 899 C CA . ALA A 1 119 ? 14.531 3.820 -18.872 1.00 84.25 119 ALA A CA 1
ATOM 900 C C . ALA A 1 119 ? 15.049 4.270 -17.499 1.00 84.25 119 ALA A C 1
ATOM 902 O O . ALA A 1 119 ? 15.302 5.459 -17.308 1.00 84.25 119 ALA A O 1
ATOM 903 N N . TYR A 1 120 ? 15.242 3.333 -16.566 1.00 84.12 120 TYR A N 1
ATOM 904 C CA . TYR A 1 120 ? 15.818 3.625 -15.252 1.00 84.12 120 TYR A CA 1
ATOM 905 C C . TYR A 1 120 ? 17.258 4.146 -15.359 1.00 84.12 120 TYR A C 1
ATOM 907 O O . TYR A 1 120 ? 17.594 5.157 -14.750 1.00 84.12 120 TYR A O 1
ATOM 915 N N . ALA A 1 121 ? 18.093 3.513 -16.187 1.00 86.56 121 ALA A N 1
ATOM 916 C CA . ALA A 1 121 ? 19.503 3.860 -16.353 1.00 86.56 121 ALA A CA 1
ATOM 917 C C . ALA A 1 121 ? 19.722 5.290 -16.876 1.00 86.56 121 ALA A C 1
ATOM 919 O O . ALA A 1 121 ? 20.746 5.901 -16.576 1.00 86.56 121 ALA A O 1
ATOM 920 N N . VAL A 1 122 ? 18.764 5.834 -17.634 1.00 88.81 122 VAL A N 1
ATOM 921 C CA . VAL A 1 122 ? 18.796 7.217 -18.144 1.00 88.81 122 VAL A CA 1
ATOM 922 C C . VAL A 1 122 ? 17.857 8.165 -17.390 1.00 88.81 122 VAL A C 1
ATOM 924 O O . VAL A 1 122 ? 17.645 9.291 -17.836 1.00 88.81 122 VAL A O 1
ATOM 927 N N . ASN A 1 123 ? 17.293 7.726 -16.261 1.00 81.25 123 ASN A N 1
ATOM 928 C CA . ASN A 1 123 ? 16.379 8.497 -15.418 1.00 81.25 123 ASN A CA 1
ATOM 929 C C . ASN A 1 123 ? 15.145 9.051 -16.167 1.00 81.25 123 ASN A C 1
ATOM 931 O O . ASN A 1 123 ? 14.709 10.185 -15.955 1.00 81.25 123 ASN A O 1
ATOM 935 N N . ASN A 1 124 ? 14.593 8.264 -17.096 1.00 83.56 124 ASN A N 1
ATOM 936 C CA . ASN A 1 124 ? 13.416 8.644 -17.873 1.00 83.56 124 ASN A CA 1
ATOM 937 C C . ASN A 1 124 ? 12.120 8.292 -17.127 1.00 83.56 124 ASN A C 1
ATOM 939 O O . ASN A 1 124 ? 11.518 7.247 -17.379 1.00 83.56 124 ASN A O 1
ATOM 943 N N . HIS A 1 125 ? 11.665 9.195 -16.258 1.00 80.00 125 HIS A N 1
ATOM 944 C CA . HIS A 1 125 ? 10.428 9.025 -15.483 1.00 80.00 125 HIS A CA 1
ATOM 945 C C . HIS A 1 125 ? 9.146 9.028 -16.328 1.00 80.00 125 HIS A C 1
ATOM 947 O O . HIS A 1 125 ? 8.127 8.527 -15.876 1.00 80.00 125 HIS A O 1
ATOM 953 N N . ASN A 1 126 ? 9.201 9.520 -17.572 1.00 80.12 126 ASN A N 1
ATOM 954 C CA . ASN A 1 126 ? 8.053 9.510 -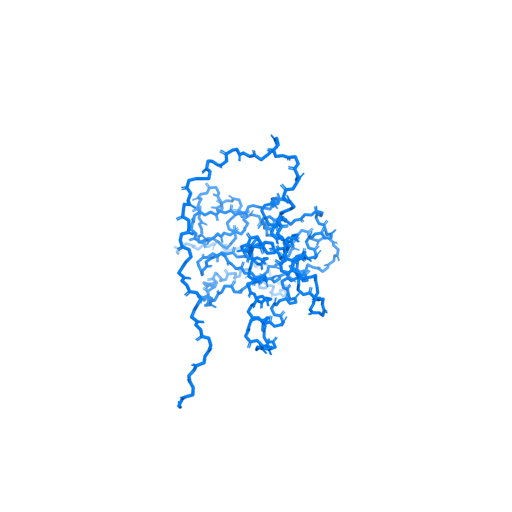18.487 1.00 80.12 126 ASN A CA 1
ATOM 955 C C . ASN A 1 126 ? 7.833 8.139 -19.150 1.00 80.12 126 ASN A C 1
ATOM 957 O O . ASN A 1 126 ? 6.869 7.945 -19.893 1.00 80.12 126 ASN A O 1
ATOM 961 N N . ALA A 1 127 ? 8.760 7.193 -18.972 1.00 76.56 127 ALA A N 1
ATOM 962 C CA . ALA A 1 127 ? 8.576 5.844 -19.474 1.00 76.56 127 ALA A CA 1
ATOM 963 C C . ALA A 1 127 ? 7.538 5.106 -18.627 1.00 76.56 127 ALA A C 1
ATOM 965 O O . ALA A 1 127 ? 7.505 5.223 -17.408 1.00 76.56 127 ALA A O 1
ATOM 966 N N . ARG A 1 128 ? 6.737 4.253 -19.267 1.00 70.25 128 ARG A N 1
ATOM 967 C CA . ARG A 1 128 ? 5.826 3.367 -18.544 1.00 70.25 128 ARG A CA 1
ATOM 968 C C . ARG A 1 128 ? 6.642 2.381 -17.693 1.00 70.25 128 ARG A C 1
ATOM 970 O O . ARG A 1 128 ? 7.290 1.496 -18.254 1.00 70.25 128 ARG A O 1
ATOM 977 N N . TYR A 1 129 ? 6.580 2.549 -16.371 1.00 70.50 129 TYR A N 1
ATOM 978 C CA . TYR A 1 129 ? 7.259 1.730 -15.355 1.00 70.50 129 TYR A CA 1
ATOM 979 C C . TYR A 1 129 ? 8.800 1.766 -15.454 1.00 70.50 129 TYR A C 1
ATOM 981 O O . TYR A 1 129 ? 9.439 0.751 -15.770 1.00 70.50 129 TYR A O 1
ATOM 989 N N . PRO A 1 130 ? 9.431 2.936 -15.239 1.00 67.50 130 PRO A N 1
ATOM 990 C CA . PRO A 1 130 ? 10.881 3.070 -15.336 1.00 67.50 130 PRO A CA 1
ATOM 991 C C . PRO A 1 130 ? 11.497 2.270 -14.187 1.00 67.50 130 PRO A C 1
ATOM 993 O O . PRO A 1 130 ? 11.255 2.596 -13.042 1.00 67.50 130 PRO A O 1
ATOM 996 N N . GLY A 1 131 ? 12.200 1.164 -14.445 1.00 68.06 131 GLY A N 1
ATOM 997 C CA . GLY A 1 131 ? 12.758 0.298 -13.384 1.00 68.06 131 GLY A CA 1
ATOM 998 C C . GLY A 1 131 ? 11.756 -0.423 -12.447 1.00 68.06 131 GLY A C 1
ATOM 999 O O . GLY A 1 131 ? 12.137 -1.402 -11.803 1.00 68.06 131 GLY A O 1
ATOM 1000 N N . GLY A 1 132 ? 10.482 -0.031 -12.423 1.00 87.75 132 GLY A N 1
ATOM 1001 C CA . GLY A 1 132 ? 9.417 -0.597 -11.595 1.00 87.75 132 GLY A CA 1
ATOM 1002 C C . GLY A 1 132 ? 8.281 0.415 -11.431 1.00 87.75 132 GLY A C 1
ATOM 1003 O O . GLY A 1 132 ? 7.805 0.958 -12.426 1.00 87.75 132 GLY A O 1
ATOM 1004 N N . THR A 1 133 ? 7.849 0.683 -10.200 1.00 88.88 133 THR A N 1
ATOM 1005 C CA . THR A 1 133 ? 6.913 1.785 -9.912 1.00 88.88 133 THR A CA 1
ATOM 1006 C C . THR A 1 133 ? 7.682 3.093 -9.735 1.00 88.88 133 THR A C 1
ATOM 1008 O O . THR A 1 133 ? 8.849 3.093 -9.348 1.00 88.88 133 THR A O 1
ATOM 1011 N N . ASP A 1 134 ? 7.047 4.223 -10.019 1.00 89.31 134 ASP A N 1
ATOM 1012 C CA . ASP A 1 134 ? 7.661 5.549 -9.924 1.00 89.31 134 ASP A CA 1
ATOM 1013 C C . ASP A 1 134 ? 6.759 6.504 -9.148 1.00 89.31 134 ASP A C 1
ATOM 1015 O O . ASP A 1 134 ? 5.530 6.452 -9.246 1.00 89.31 134 ASP A O 1
ATOM 1019 N N . THR A 1 135 ? 7.356 7.358 -8.323 1.00 88.94 135 THR A N 1
ATOM 1020 C CA . THR A 1 135 ? 6.606 8.297 -7.487 1.00 88.94 135 THR A CA 1
ATOM 1021 C C . THR A 1 135 ? 6.103 9.519 -8.251 1.00 88.94 135 THR A C 1
ATOM 1023 O O . THR A 1 135 ? 5.226 10.209 -7.735 1.00 88.94 135 THR A O 1
ATOM 1026 N N . GLY A 1 136 ? 6.633 9.809 -9.441 1.00 86.81 136 GLY A N 1
ATOM 1027 C CA . GLY A 1 136 ? 6.412 11.056 -10.180 1.00 86.81 136 GLY A CA 1
ATOM 1028 C C . GLY A 1 136 ? 7.256 12.228 -9.664 1.00 86.81 136 GLY A C 1
ATOM 1029 O O . GLY A 1 136 ? 7.190 13.324 -10.208 1.00 86.81 136 GLY A O 1
ATOM 1030 N N . ILE A 1 137 ? 8.069 12.014 -8.621 1.00 87.62 137 ILE A N 1
ATOM 1031 C CA . ILE A 1 137 ? 8.952 13.026 -8.012 1.00 87.62 137 ILE A CA 1
ATOM 1032 C C . ILE A 1 137 ? 10.406 12.545 -7.968 1.00 87.62 137 ILE A C 1
ATOM 1034 O O . ILE A 1 137 ? 11.105 12.685 -6.966 1.00 87.62 137 ILE A O 1
ATOM 1038 N N . PHE A 1 138 ? 10.857 11.979 -9.089 1.00 82.38 138 PHE A N 1
ATOM 1039 C CA . PHE A 1 138 ? 12.231 11.523 -9.317 1.00 82.38 138 PHE A CA 1
ATOM 1040 C C . PHE A 1 138 ? 12.686 10.352 -8.431 1.00 82.38 138 PHE A C 1
ATOM 1042 O O . PHE A 1 138 ? 13.877 10.209 -8.154 1.00 82.38 138 PHE A O 1
ATOM 1049 N N . PHE A 1 139 ? 11.756 9.501 -7.983 1.00 86.69 139 PHE A N 1
ATOM 1050 C CA . PHE A 1 139 ? 12.088 8.303 -7.215 1.00 86.69 139 PHE A CA 1
ATOM 1051 C C . PHE A 1 139 ? 11.419 7.059 -7.793 1.00 86.69 139 PHE A C 1
ATOM 1053 O O . PHE A 1 139 ? 10.196 6.972 -7.889 1.00 86.69 139 PHE A O 1
ATOM 1060 N N . THR A 1 140 ? 12.241 6.064 -8.108 1.00 88.94 140 THR A N 1
ATOM 1061 C CA . THR A 1 140 ? 11.807 4.785 -8.665 1.00 88.94 140 THR A CA 1
ATOM 1062 C C . THR A 1 140 ? 11.941 3.672 -7.628 1.00 88.94 140 THR A C 1
ATOM 1064 O O . THR A 1 140 ? 12.990 3.506 -7.003 1.00 88.94 140 THR A O 1
ATOM 1067 N N . TYR A 1 141 ? 10.903 2.853 -7.496 1.00 88.62 141 TYR A N 1
ATOM 1068 C CA . TYR A 1 141 ? 10.894 1.625 -6.712 1.00 88.62 141 TYR A CA 1
ATOM 1069 C C . TYR A 1 141 ? 11.075 0.411 -7.613 1.00 88.62 141 TYR A C 1
ATOM 1071 O O . TYR A 1 141 ? 10.237 0.079 -8.450 1.00 88.62 141 TYR A O 1
ATOM 1079 N N . LEU A 1 142 ? 12.194 -0.279 -7.405 1.00 89.50 142 LEU A N 1
ATOM 1080 C CA . LEU A 1 142 ? 12.497 -1.531 -8.084 1.00 89.50 142 LEU A CA 1
ATOM 1081 C C . LEU A 1 142 ? 11.800 -2.705 -7.382 1.00 89.50 142 LEU A C 1
ATOM 1083 O O . LEU A 1 142 ? 11.407 -2.641 -6.217 1.00 89.50 142 LEU A O 1
ATOM 1087 N N . ARG A 1 143 ? 11.698 -3.833 -8.080 1.00 89.19 143 ARG A N 1
ATOM 1088 C CA . ARG A 1 143 ? 11.087 -5.061 -7.561 1.00 89.19 143 ARG A CA 1
ATOM 1089 C C . ARG A 1 143 ? 11.985 -5.791 -6.550 1.00 89.19 143 ARG A C 1
ATOM 1091 O O . ARG A 1 143 ? 12.567 -6.831 -6.847 1.00 89.19 143 ARG A O 1
ATOM 1098 N N . TYR A 1 144 ? 12.081 -5.270 -5.334 1.00 88.75 144 TYR A N 1
ATOM 1099 C CA . TYR A 1 144 ? 12.687 -5.952 -4.186 1.00 88.75 144 TYR A CA 1
ATOM 1100 C C . TYR A 1 144 ? 11.762 -5.872 -2.974 1.00 88.75 144 TYR A C 1
ATOM 1102 O O . TYR A 1 144 ? 10.895 -5.000 -2.897 1.00 88.75 144 TYR A O 1
ATOM 1110 N N . ARG A 1 145 ? 11.928 -6.796 -2.020 1.00 91.56 145 ARG A N 1
ATOM 1111 C CA . ARG A 1 145 ? 11.169 -6.774 -0.761 1.00 91.56 145 ARG A CA 1
ATOM 1112 C C . ARG A 1 145 ? 11.422 -5.449 -0.040 1.00 91.56 145 ARG A C 1
ATOM 1114 O O . ARG A 1 145 ? 12.573 -5.121 0.234 1.00 91.56 145 ARG A O 1
ATOM 1121 N N . HIS A 1 146 ? 10.361 -4.717 0.286 1.00 95.12 146 HIS A N 1
ATOM 1122 C CA . HIS A 1 146 ? 10.463 -3.366 0.824 1.00 95.12 146 HIS A CA 1
ATOM 1123 C C . HIS A 1 146 ? 10.039 -3.326 2.284 1.00 95.12 146 HIS A C 1
ATOM 1125 O O . HIS A 1 146 ? 8.925 -3.721 2.640 1.00 95.12 146 HIS A O 1
ATOM 1131 N N . VAL A 1 147 ? 10.942 -2.856 3.146 1.00 96.38 147 VAL A N 1
ATOM 1132 C CA . VAL A 1 147 ? 10.704 -2.819 4.593 1.00 96.38 147 VAL A CA 1
ATOM 1133 C C . VAL A 1 147 ? 9.544 -1.888 4.921 1.00 96.38 147 VAL A C 1
ATOM 1135 O O . VAL A 1 147 ? 8.641 -2.304 5.641 1.00 96.38 147 VAL A O 1
ATOM 1138 N N . ALA A 1 148 ? 9.520 -0.677 4.355 1.00 94.94 148 ALA A N 1
ATOM 1139 C CA . ALA A 1 148 ? 8.464 0.290 4.644 1.00 94.94 148 ALA A CA 1
ATOM 1140 C C . ALA A 1 148 ? 7.092 -0.230 4.194 1.00 94.94 148 ALA A C 1
ATOM 1142 O O . ALA A 1 148 ? 6.161 -0.262 4.994 1.00 94.94 148 ALA A O 1
ATOM 1143 N N . SER A 1 149 ? 6.978 -0.747 2.968 1.00 96.69 149 SER A N 1
ATOM 1144 C CA . SER A 1 149 ? 5.712 -1.310 2.477 1.00 96.69 149 SER A CA 1
ATOM 1145 C C . SER A 1 149 ? 5.251 -2.511 3.302 1.00 96.69 149 SER A C 1
ATOM 1147 O O . SER A 1 149 ? 4.064 -2.634 3.596 1.00 96.69 149 SER A O 1
ATOM 1149 N N . THR A 1 150 ? 6.177 -3.367 3.744 1.00 97.94 150 THR A N 1
ATOM 1150 C CA . THR A 1 150 ? 5.851 -4.503 4.621 1.00 97.94 150 THR A CA 1
ATOM 1151 C C . THR A 1 150 ? 5.375 -4.033 5.997 1.00 97.94 150 THR A C 1
ATOM 1153 O O . THR A 1 150 ? 4.370 -4.537 6.494 1.00 97.94 150 THR A O 1
ATOM 1156 N N . ALA A 1 151 ? 6.054 -3.054 6.597 1.00 96.69 151 ALA A N 1
ATOM 1157 C CA . ALA A 1 151 ? 5.704 -2.511 7.907 1.00 96.69 151 ALA A CA 1
ATOM 1158 C C . ALA A 1 151 ? 4.336 -1.815 7.889 1.00 96.69 151 ALA A C 1
ATOM 1160 O O . ALA A 1 151 ? 3.484 -2.136 8.713 1.00 96.69 151 ALA A O 1
ATOM 1161 N N . TRP A 1 152 ? 4.087 -0.940 6.909 1.00 96.56 152 TRP A N 1
ATOM 1162 C CA . TRP A 1 152 ? 2.791 -0.274 6.736 1.00 96.56 152 TRP A CA 1
ATOM 1163 C C . TRP A 1 152 ? 1.656 -1.262 6.473 1.00 96.56 152 TRP A C 1
ATOM 1165 O O . TRP A 1 152 ? 0.552 -1.088 6.979 1.00 96.56 152 TRP A O 1
ATOM 1175 N N . THR A 1 153 ? 1.931 -2.337 5.735 1.00 97.75 153 THR A N 1
ATOM 1176 C CA . THR A 1 153 ? 0.953 -3.414 5.546 1.00 97.75 153 THR A CA 1
ATOM 1177 C C . THR A 1 153 ? 0.629 -4.114 6.860 1.00 97.75 153 THR A C 1
ATOM 1179 O O . THR A 1 153 ? -0.541 -4.331 7.164 1.00 97.75 153 THR A O 1
ATOM 1182 N N . GLY A 1 154 ? 1.649 -4.458 7.651 1.00 96.44 154 GLY A N 1
ATOM 1183 C CA . GLY A 1 154 ? 1.450 -5.037 8.978 1.00 96.44 154 GLY A CA 1
ATOM 1184 C C . GLY A 1 154 ? 0.624 -4.115 9.874 1.00 96.44 154 GLY A C 1
ATOM 1185 O O . GLY A 1 154 ? -0.314 -4.573 10.515 1.00 96.44 154 GLY A O 1
ATOM 1186 N N . LEU A 1 155 ? 0.914 -2.814 9.842 1.00 95.50 155 LEU A N 1
ATOM 1187 C CA . LEU A 1 155 ? 0.185 -1.801 10.596 1.00 95.50 155 LEU A CA 1
ATOM 1188 C C . LEU A 1 155 ? -1.293 -1.721 10.195 1.00 95.50 155 LEU A C 1
ATOM 1190 O O . LEU A 1 155 ? -2.153 -1.749 11.068 1.00 95.50 155 LEU A O 1
ATOM 1194 N N . LEU A 1 156 ? -1.600 -1.702 8.893 1.00 96.25 156 LEU A N 1
ATOM 1195 C CA . LEU A 1 156 ? -2.982 -1.741 8.405 1.00 96.25 156 LEU A CA 1
ATOM 1196 C C . LEU A 1 156 ? -3.727 -2.982 8.917 1.00 96.25 156 LEU A C 1
ATOM 1198 O O . LEU A 1 156 ? -4.869 -2.875 9.357 1.00 96.25 156 LEU A O 1
ATOM 1202 N N . LEU A 1 157 ? -3.088 -4.153 8.863 1.00 96.31 157 LEU A N 1
ATOM 1203 C CA . LEU A 1 157 ? -3.708 -5.412 9.282 1.00 96.31 157 LEU A CA 1
ATOM 1204 C C . LEU A 1 157 ? -3.858 -5.530 10.806 1.00 96.31 157 LEU A C 1
ATOM 1206 O O . LEU A 1 157 ? -4.783 -6.198 11.259 1.00 96.31 157 LEU A O 1
ATOM 1210 N N . LEU A 1 158 ? -2.989 -4.881 11.587 1.00 95.69 158 LEU A N 1
ATOM 1211 C CA . LEU A 1 158 ? -3.162 -4.728 13.035 1.00 95.69 158 LEU A CA 1
ATOM 1212 C C . LEU A 1 158 ? -4.289 -3.746 13.365 1.00 95.69 158 LEU A C 1
ATOM 1214 O O . LEU A 1 158 ? -5.067 -4.003 14.277 1.00 95.69 158 LEU A O 1
ATOM 1218 N N . TYR A 1 159 ? -4.379 -2.642 12.619 1.00 95.31 159 TYR A N 1
ATOM 1219 C CA . TYR A 1 159 ? -5.381 -1.602 12.832 1.00 95.31 159 TYR A CA 1
ATOM 1220 C C . TYR A 1 159 ? -6.793 -2.105 12.545 1.00 95.31 159 TYR A C 1
ATOM 1222 O O . TYR A 1 159 ? -7.695 -1.919 13.355 1.00 95.31 159 TYR A O 1
ATOM 1230 N N . GLN A 1 160 ? -6.988 -2.790 11.420 1.00 94.81 160 GLN A N 1
ATOM 1231 C CA . GLN A 1 160 ? -8.206 -3.545 11.167 1.00 94.81 160 GLN A CA 1
ATOM 1232 C C . GLN A 1 160 ? -7.912 -4.637 10.137 1.00 94.81 160 GLN A C 1
ATOM 1234 O O . GLN A 1 160 ? -7.670 -4.352 8.956 1.00 94.81 160 GLN A O 1
ATOM 1239 N N . ALA A 1 161 ? -7.965 -5.887 10.599 1.00 91.94 161 ALA A N 1
ATOM 1240 C CA . ALA A 1 161 ? -7.615 -7.043 9.792 1.00 91.94 161 ALA A CA 1
ATOM 1241 C C . ALA A 1 161 ? -8.564 -7.217 8.609 1.00 91.94 161 ALA A C 1
ATOM 1243 O O . ALA A 1 161 ? -8.055 -7.314 7.506 1.00 91.94 161 ALA A O 1
ATOM 1244 N N . ASP A 1 162 ? -9.884 -7.189 8.812 1.00 90.62 162 ASP A N 1
ATOM 1245 C CA . ASP A 1 162 ? -10.943 -7.415 7.812 1.00 90.62 162 ASP A CA 1
ATOM 1246 C C . ASP A 1 162 ? -12.091 -6.404 7.980 1.00 90.62 162 ASP A C 1
ATOM 1248 O O . ASP A 1 162 ? -12.146 -5.709 8.989 1.00 90.62 162 ASP A O 1
ATOM 1252 N N . ASP A 1 163 ? -13.012 -6.315 7.016 1.00 85.38 163 ASP A N 1
ATOM 1253 C CA . ASP A 1 163 ? -14.113 -5.330 7.031 1.00 85.38 163 ASP A CA 1
ATOM 1254 C C . ASP A 1 163 ? -14.982 -5.416 8.298 1.00 85.38 163 ASP A C 1
ATOM 1256 O O . ASP A 1 163 ? -15.317 -4.388 8.882 1.00 85.38 163 ASP A O 1
ATOM 1260 N N . ASP A 1 164 ? -15.276 -6.635 8.756 1.00 86.75 164 ASP A N 1
ATOM 1261 C CA . ASP A 1 164 ? -16.093 -6.886 9.951 1.00 86.75 164 ASP A CA 1
ATOM 1262 C C . ASP A 1 164 ? -15.261 -6.964 11.244 1.00 86.75 164 ASP A C 1
ATOM 1264 O O . ASP A 1 164 ? -15.805 -7.147 12.337 1.00 86.75 164 ASP A O 1
ATOM 1268 N N . ALA A 1 165 ? -13.931 -6.864 11.145 1.00 90.62 165 ALA A N 1
ATOM 1269 C CA . ALA A 1 165 ? -13.067 -6.893 12.316 1.00 90.62 165 ALA A CA 1
ATOM 1270 C C . ALA A 1 165 ? -13.187 -5.572 13.095 1.00 90.62 165 ALA A C 1
ATOM 1272 O O . ALA A 1 165 ? -13.311 -4.504 12.484 1.00 90.62 165 ALA A O 1
ATOM 1273 N N . PRO A 1 166 ? -13.102 -5.604 14.436 1.00 91.69 166 PRO A N 1
ATOM 1274 C CA . PRO A 1 166 ? -13.039 -4.377 15.215 1.00 91.69 166 PRO A CA 1
ATOM 1275 C C . PRO A 1 166 ? -11.801 -3.562 14.824 1.00 91.69 166 PRO A C 1
ATOM 1277 O O . PRO A 1 166 ? -10.734 -4.119 14.556 1.00 91.69 166 PRO A O 1
ATOM 1280 N N . VAL A 1 167 ? -11.948 -2.237 14.811 1.00 92.25 167 VAL A N 1
ATOM 1281 C CA . VAL A 1 167 ? -10.817 -1.318 14.654 1.00 92.25 167 VAL A CA 1
ATOM 1282 C C . VAL A 1 167 ? -10.056 -1.250 15.977 1.00 92.25 167 VAL A C 1
ATOM 1284 O O . VAL A 1 167 ? -10.647 -0.973 17.022 1.00 92.25 167 VAL A O 1
ATOM 1287 N N . TYR A 1 168 ? -8.751 -1.507 15.938 1.00 92.31 168 TYR A N 1
ATOM 1288 C CA . TYR A 1 168 ? -7.868 -1.459 17.096 1.00 92.31 168 TYR A CA 1
ATOM 1289 C C . TYR A 1 168 ? -7.075 -0.149 17.105 1.00 92.31 168 TYR A C 1
ATOM 1291 O O . TYR A 1 168 ? -5.992 -0.056 16.532 1.00 92.31 168 TYR A O 1
ATOM 1299 N N . GLU A 1 169 ? -7.625 0.880 17.754 1.00 88.69 169 GLU A N 1
ATOM 1300 C CA . GLU A 1 169 ? -7.034 2.229 17.776 1.00 88.69 169 GLU A CA 1
ATOM 1301 C C . GLU A 1 169 ? -5.621 2.285 18.373 1.00 88.69 169 GLU A C 1
ATOM 1303 O O . GLU A 1 169 ? -4.821 3.109 17.949 1.00 88.69 169 GLU A O 1
ATOM 1308 N N . ASP A 1 170 ? -5.243 1.367 19.263 1.00 88.00 170 ASP A N 1
ATOM 1309 C CA . ASP A 1 170 ? -3.870 1.321 19.791 1.00 88.00 170 ASP A CA 1
ATOM 1310 C C . ASP A 1 170 ? -2.825 0.908 18.736 1.00 88.00 170 ASP A C 1
ATOM 1312 O O . ASP A 1 170 ? -1.629 1.119 18.933 1.00 88.00 170 ASP A O 1
ATOM 1316 N N . ALA A 1 171 ? -3.245 0.338 17.599 1.00 87.56 171 ALA A N 1
ATOM 1317 C CA . ALA A 1 171 ? -2.358 0.101 16.459 1.00 87.56 171 ALA A CA 1
ATOM 1318 C C . ALA A 1 171 ? -2.162 1.343 15.577 1.00 87.56 171 ALA A C 1
ATOM 1320 O O . ALA A 1 171 ? -1.364 1.297 14.642 1.00 87.56 171 ALA A O 1
ATOM 1321 N N . ASN A 1 172 ? -2.852 2.456 15.830 1.00 85.69 172 ASN A N 1
ATOM 1322 C CA . ASN A 1 172 ? -2.616 3.696 15.106 1.00 85.69 172 ASN A CA 1
ATOM 1323 C C . ASN A 1 172 ? -1.428 4.454 15.744 1.00 85.69 172 ASN A C 1
ATOM 1325 O O . ASN A 1 172 ? -1.516 4.914 16.880 1.00 85.69 172 ASN A O 1
ATOM 1329 N N . PRO A 1 173 ? -0.301 4.640 15.028 1.00 79.88 173 PRO A N 1
ATOM 1330 C CA . PRO A 1 173 ? 0.905 5.248 15.592 1.00 79.88 173 PRO A CA 1
ATOM 1331 C C . PRO A 1 173 ? 0.765 6.759 15.827 1.00 79.88 173 PRO A C 1
ATOM 1333 O O . PRO A 1 173 ? 1.675 7.384 16.369 1.00 79.88 173 PRO A O 1
ATOM 1336 N N . PHE A 1 174 ? -0.342 7.361 15.385 1.00 76.88 174 PHE A N 1
ATOM 1337 C CA . PHE A 1 174 ? -0.634 8.781 15.563 1.00 76.88 174 PHE A CA 1
ATOM 1338 C C . PHE A 1 174 ? -1.590 9.057 16.726 1.00 76.88 174 PHE A C 1
ATOM 1340 O O . PHE A 1 174 ? -1.793 10.223 17.071 1.00 76.88 174 PHE A O 1
ATOM 1347 N N . THR A 1 175 ? -2.187 8.026 17.327 1.00 80.25 175 THR A N 1
ATOM 1348 C CA . THR A 1 175 ? -3.063 8.172 18.493 1.00 80.25 175 THR A CA 1
ATOM 1349 C C . THR A 1 175 ? -2.307 7.871 19.781 1.00 80.25 175 THR A C 1
ATOM 1351 O O . THR A 1 175 ? -1.436 7.000 19.805 1.00 80.25 175 THR A O 1
ATOM 1354 N N . PRO A 1 176 ? -2.608 8.592 20.876 1.00 80.12 176 PRO A N 1
ATOM 1355 C CA . PRO A 1 176 ? -2.104 8.201 22.182 1.00 80.12 176 PRO A CA 1
ATOM 1356 C C . PRO A 1 176 ? -2.646 6.807 22.545 1.00 80.12 176 PRO A C 1
ATOM 1358 O O . PRO A 1 176 ? -3.777 6.495 22.164 1.00 80.12 176 PRO A O 1
ATOM 1361 N N . PRO A 1 177 ? -1.881 5.994 23.297 1.00 79.19 177 PRO A N 1
ATOM 1362 C CA . PRO A 1 177 ? -2.375 4.724 23.818 1.00 79.19 177 PRO A CA 1
ATOM 1363 C C . PRO A 1 177 ? -3.678 4.913 24.604 1.00 79.19 177 PRO A C 1
ATOM 1365 O O . PRO A 1 177 ? -3.803 5.875 25.371 1.00 79.19 177 PRO A O 1
ATOM 1368 N N . SER A 1 178 ? -4.634 4.002 24.423 1.00 81.56 178 SER A N 1
ATOM 1369 C CA . SER A 1 178 ? -5.907 4.007 25.150 1.00 81.56 178 SER A CA 1
ATOM 1370 C C . SER A 1 178 ? -5.710 3.813 26.656 1.00 81.56 178 SER A C 1
ATOM 1372 O O . SER A 1 178 ? -6.396 4.445 27.463 1.00 81.56 178 SER A O 1
ATOM 1374 N N . GLU A 1 179 ? -4.719 3.004 27.034 1.00 79.00 179 GLU A N 1
ATOM 1375 C CA . GLU A 1 179 ? -4.268 2.842 28.409 1.00 79.00 179 GLU A CA 1
ATOM 1376 C C . GLU A 1 179 ? -3.019 3.691 28.683 1.00 79.00 179 GLU A C 1
ATOM 1378 O O . GLU A 1 179 ? -2.065 3.679 27.899 1.00 79.00 179 GLU A O 1
ATOM 1383 N N . PRO A 1 180 ? -2.969 4.428 29.807 1.00 72.62 180 PRO A N 1
ATOM 1384 C CA . PRO A 1 180 ? -1.767 5.154 30.182 1.00 72.62 180 PRO A CA 1
ATOM 1385 C C . PRO A 1 180 ? -0.608 4.176 30.394 1.00 72.62 180 PRO A C 1
ATOM 1387 O O . PRO A 1 180 ? -0.776 3.106 30.978 1.00 72.62 180 PRO A O 1
ATOM 1390 N N . MET A 1 181 ? 0.594 4.578 29.973 1.00 70.38 181 MET A N 1
ATOM 1391 C CA . MET A 1 181 ? 1.811 3.821 30.269 1.00 70.38 181 MET A CA 1
ATOM 1392 C C . MET A 1 181 ? 1.901 3.551 31.781 1.00 70.38 181 MET A C 1
ATOM 1394 O O . MET A 1 181 ? 1.765 4.504 32.559 1.00 70.38 181 MET A O 1
ATOM 1398 N N . PRO A 1 182 ? 2.148 2.301 32.221 1.00 73.56 182 PRO A N 1
ATOM 1399 C CA . PRO A 1 182 ? 2.195 1.997 33.644 1.00 73.56 182 PRO A CA 1
ATOM 1400 C C . PRO A 1 182 ? 3.251 2.861 34.351 1.00 73.56 182 PRO A C 1
ATOM 1402 O O . PRO A 1 182 ? 4.398 2.958 33.906 1.00 73.56 182 PRO A O 1
ATOM 1405 N N . SER A 1 183 ? 2.864 3.511 35.454 1.00 70.38 183 SER A N 1
ATOM 1406 C CA . SER A 1 183 ? 3.702 4.490 36.167 1.00 70.38 183 SER A CA 1
ATOM 1407 C C . SER A 1 183 ? 4.962 3.885 36.791 1.00 70.38 183 SER A C 1
ATOM 1409 O O . SER A 1 183 ? 5.970 4.588 36.942 1.00 70.38 183 SER A O 1
ATOM 1411 N N . ASP A 1 184 ? 4.887 2.588 37.099 1.00 72.88 184 ASP A N 1
ATOM 1412 C CA . ASP A 1 184 ? 5.846 1.831 37.910 1.00 72.88 184 ASP A CA 1
ATOM 1413 C C . ASP A 1 184 ? 6.782 0.956 37.060 1.00 72.88 184 ASP A C 1
ATOM 1415 O O . ASP A 1 184 ? 7.471 0.079 37.579 1.00 72.88 184 ASP A O 1
ATOM 1419 N N . MET A 1 185 ? 6.820 1.172 35.741 1.00 68.56 185 MET A N 1
ATOM 1420 C CA . MET A 1 185 ? 7.747 0.449 34.870 1.00 68.56 185 MET A CA 1
ATOM 1421 C C . MET A 1 185 ? 9.189 0.901 35.095 1.00 68.56 185 MET A C 1
ATOM 1423 O O . MET A 1 185 ? 9.454 2.078 35.344 1.00 68.56 185 MET A O 1
ATOM 1427 N N . ASP A 1 186 ? 10.121 -0.041 34.952 1.00 73.56 186 ASP A N 1
ATOM 1428 C CA . ASP A 1 186 ? 11.550 0.242 34.893 1.00 73.56 186 ASP A CA 1
ATOM 1429 C C . ASP A 1 186 ? 11.838 1.224 33.742 1.00 73.56 186 ASP A C 1
ATOM 1431 O O . ASP A 1 186 ? 11.651 0.916 32.564 1.00 73.56 186 ASP A O 1
ATOM 1435 N N . LYS A 1 187 ? 12.258 2.443 34.097 1.00 70.50 187 LYS A N 1
ATOM 1436 C CA . LYS A 1 187 ? 12.505 3.548 33.156 1.00 70.50 187 LYS A CA 1
ATOM 1437 C C . LYS A 1 187 ? 13.938 3.551 32.626 1.00 70.50 187 LYS A C 1
ATOM 1439 O O . LYS A 1 187 ? 14.296 4.465 31.890 1.00 70.50 187 LYS A O 1
ATOM 1444 N N . THR A 1 188 ? 14.762 2.559 32.975 1.00 76.56 188 THR A N 1
ATOM 1445 C CA . THR A 1 188 ? 16.174 2.490 32.554 1.00 76.56 188 THR A CA 1
ATOM 1446 C C . THR A 1 188 ? 16.356 2.405 31.038 1.00 76.56 188 THR A C 1
ATOM 1448 O O . THR A 1 188 ? 17.393 2.831 30.533 1.00 76.56 188 THR A O 1
ATOM 1451 N N . CYS A 1 189 ? 15.355 1.907 30.304 1.00 70.00 189 CYS A N 1
ATOM 1452 C CA . CYS A 1 189 ? 15.370 1.789 28.844 1.00 70.00 189 CYS A CA 1
ATOM 1453 C C . CYS A 1 189 ? 14.703 2.959 28.099 1.00 70.00 189 CYS A C 1
ATOM 1455 O O . CYS A 1 189 ? 14.796 3.022 26.872 1.00 70.00 189 CYS A O 1
ATOM 1457 N N . MET A 1 190 ? 14.049 3.891 28.801 1.00 62.22 190 MET A N 1
ATOM 1458 C CA . MET A 1 190 ? 13.450 5.071 28.176 1.00 62.22 190 MET A CA 1
ATOM 1459 C C . MET A 1 190 ? 14.496 6.188 28.089 1.00 62.22 190 MET A C 1
ATOM 1461 O O . MET A 1 190 ? 15.159 6.478 29.090 1.00 62.22 190 MET A O 1
ATOM 1465 N N . PRO A 1 191 ? 14.676 6.843 26.926 1.00 61.66 191 PRO A N 1
ATOM 1466 C CA . PRO A 1 191 ? 15.548 8.005 26.850 1.00 61.66 191 PRO A CA 1
ATOM 1467 C C . PRO A 1 191 ? 15.043 9.051 27.846 1.00 61.66 191 PRO A C 1
ATOM 1469 O O . PRO A 1 191 ? 13.844 9.323 27.906 1.00 61.66 191 PRO A O 1
ATOM 1472 N N . TRP A 1 192 ? 15.957 9.620 28.636 1.00 53.16 192 TRP A N 1
ATOM 1473 C CA . TRP A 1 192 ? 15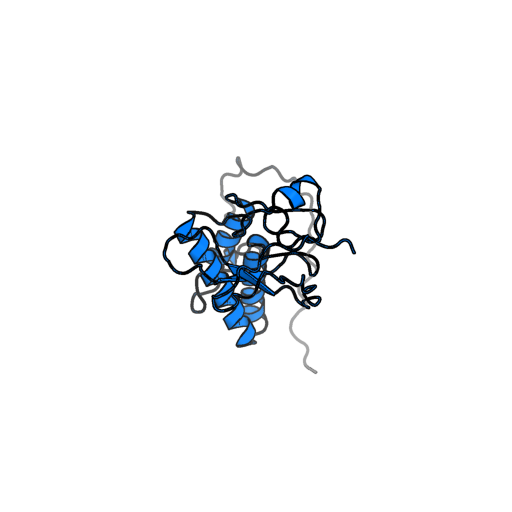.667 10.687 29.594 1.00 53.16 192 TRP A CA 1
ATOM 1474 C C . TRP A 1 192 ? 15.225 11.945 28.838 1.00 53.16 192 TRP A C 1
ATOM 1476 O O . TRP A 1 192 ? 15.999 12.882 28.637 1.00 53.16 192 TRP A O 1
ATOM 1486 N N . LEU A 1 193 ? 13.978 11.971 28.375 1.00 51.38 193 LEU A N 1
ATOM 1487 C CA . LEU A 1 193 ? 13.326 13.192 27.946 1.00 51.38 193 LEU A CA 1
ATOM 1488 C C . LEU A 1 193 ? 13.188 14.040 29.206 1.00 51.38 193 LEU A C 1
ATOM 1490 O O . LEU A 1 193 ? 12.384 13.731 30.084 1.00 51.38 193 LEU A O 1
ATOM 1494 N N . LYS A 1 194 ? 14.032 15.069 29.333 1.00 47.28 194 LYS A N 1
ATOM 1495 C CA . LYS A 1 194 ? 13.876 16.094 30.366 1.00 47.28 194 LYS A CA 1
ATOM 1496 C C . LYS A 1 194 ? 12.449 16.630 30.256 1.00 47.28 194 LYS A C 1
ATOM 1498 O O . LYS A 1 194 ? 12.109 17.279 29.270 1.00 47.28 194 LYS A O 1
ATOM 1503 N N . GLN A 1 195 ? 11.611 16.294 31.231 1.00 50.12 195 GLN A N 1
ATOM 1504 C CA . GLN A 1 195 ? 10.244 16.787 31.337 1.00 50.12 195 GLN A CA 1
ATOM 1505 C C . GLN A 1 195 ? 10.272 18.255 31.775 1.00 50.12 195 GLN A C 1
ATOM 1507 O O . GLN A 1 195 ? 9.955 18.570 32.913 1.00 50.12 195 GLN A O 1
ATOM 1512 N N . ASP A 1 196 ? 10.641 19.151 30.862 1.00 47.59 196 ASP A N 1
ATOM 1513 C CA . ASP A 1 196 ? 10.429 20.591 31.011 1.00 47.59 196 ASP A CA 1
ATOM 1514 C C . ASP A 1 196 ? 9.299 21.021 30.070 1.00 47.59 196 ASP A C 1
ATOM 1516 O O . ASP A 1 196 ? 9.502 21.760 29.111 1.00 47.59 196 ASP A O 1
ATOM 1520 N N . VAL A 1 197 ? 8.082 20.530 30.317 1.00 44.81 197 VAL A N 1
ATOM 1521 C CA . VAL A 1 197 ? 6.875 21.151 29.757 1.00 44.81 197 VAL A CA 1
ATOM 1522 C C . VAL A 1 197 ? 5.830 21.250 30.856 1.00 44.81 197 VAL A C 1
ATOM 1524 O O . VAL A 1 197 ? 5.015 20.351 31.073 1.00 44.81 197 VAL A O 1
ATOM 1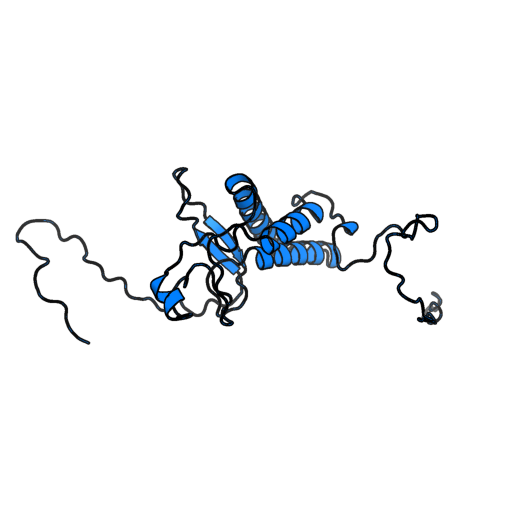527 N N . THR A 1 198 ? 5.852 22.387 31.547 1.00 44.62 198 THR A N 1
ATOM 1528 C CA . THR A 1 198 ? 4.729 22.898 32.332 1.00 44.62 198 THR A CA 1
ATOM 1529 C C . THR A 1 198 ? 3.542 23.068 31.388 1.00 44.62 198 THR A C 1
ATOM 1531 O O . THR A 1 198 ? 3.350 24.117 30.779 1.00 44.62 198 THR A O 1
ATOM 1534 N N . THR A 1 199 ? 2.762 22.007 31.212 1.00 40.91 199 THR A N 1
ATOM 1535 C CA . THR A 1 199 ? 1.536 22.059 30.422 1.00 40.91 199 THR A CA 1
ATOM 1536 C C . THR A 1 199 ? 0.444 22.559 31.357 1.00 40.91 199 THR A C 1
ATOM 1538 O O . THR A 1 199 ? -0.210 21.782 32.048 1.00 40.91 199 THR A O 1
ATOM 1541 N N . THR A 1 200 ? 0.271 23.878 31.440 1.00 40.19 200 THR A N 1
ATOM 1542 C CA . THR A 1 200 ? -0.968 24.458 31.963 1.00 40.19 200 THR A CA 1
ATOM 1543 C C . THR A 1 200 ? -2.091 24.066 31.012 1.00 40.19 200 THR A C 1
ATOM 1545 O O . THR A 1 200 ? -2.285 24.699 29.976 1.00 40.19 200 THR A O 1
ATOM 1548 N N . LEU A 1 201 ? -2.806 22.991 31.343 1.00 42.94 201 LEU A N 1
ATOM 1549 C CA . LEU A 1 201 ? -4.097 22.697 30.731 1.00 42.94 201 LEU A CA 1
ATOM 1550 C C . LEU A 1 201 ? -5.022 23.905 30.973 1.00 42.94 201 LEU A C 1
ATOM 1552 O O . LEU A 1 201 ? -5.142 24.339 32.124 1.00 42.94 201 LEU A O 1
ATOM 1556 N N . PRO A 1 202 ? -5.679 24.468 29.943 1.00 47.69 202 PRO A N 1
ATOM 1557 C CA . PRO A 1 202 ? -6.747 25.427 30.176 1.00 47.69 202 PRO A CA 1
ATOM 1558 C C . PRO A 1 202 ? -7.895 24.733 30.930 1.00 47.69 202 PRO A C 1
ATOM 1560 O O . PRO A 1 202 ? -8.151 23.544 30.705 1.00 47.69 202 PRO A O 1
ATOM 1563 N N . PRO A 1 203 ? -8.582 25.439 31.845 1.00 42.38 203 PRO A N 1
ATOM 1564 C CA . PRO A 1 203 ? -9.647 24.848 32.634 1.00 42.38 203 PRO A CA 1
ATOM 1565 C C . PRO A 1 203 ? -10.771 24.337 31.731 1.00 42.38 203 PRO A C 1
ATOM 1567 O O . PRO A 1 203 ? -11.205 24.999 30.788 1.00 42.38 203 PRO A O 1
ATOM 1570 N N . LYS A 1 204 ? -11.227 23.131 32.070 1.00 41.84 204 LYS A N 1
ATOM 1571 C CA . LYS A 1 204 ? -12.389 22.436 31.519 1.00 41.84 204 LYS A CA 1
ATOM 1572 C C . LYS A 1 204 ? -13.574 23.411 31.469 1.00 41.84 204 LYS A C 1
ATOM 1574 O O . LYS A 1 204 ? -14.015 23.882 32.517 1.00 41.84 204 LYS A O 1
ATOM 1579 N N . ALA A 1 205 ? -14.062 23.734 30.271 1.00 42.66 205 ALA A N 1
ATOM 1580 C CA . ALA A 1 205 ? -15.307 24.477 30.126 1.00 42.66 205 ALA A CA 1
ATOM 1581 C C . ALA A 1 205 ? -16.418 23.671 30.811 1.00 42.66 205 ALA A C 1
ATOM 1583 O O . ALA A 1 205 ? -16.606 22.490 30.515 1.00 42.66 205 ALA A O 1
ATOM 1584 N N . ALA A 1 206 ? -17.085 24.291 31.781 1.00 41.12 206 ALA A N 1
ATOM 1585 C CA . ALA A 1 206 ? -18.217 23.691 32.457 1.00 41.12 206 ALA A CA 1
ATOM 1586 C C . ALA A 1 206 ? -19.354 23.485 31.447 1.00 41.12 206 ALA A C 1
ATOM 1588 O O . ALA A 1 206 ? -19.791 24.431 30.791 1.00 41.12 206 ALA A O 1
ATOM 1589 N N . GLU A 1 207 ? -19.832 22.248 31.337 1.00 44.28 207 GLU A N 1
ATOM 1590 C CA . GLU A 1 207 ? -21.170 21.969 30.829 1.00 44.28 207 GLU A CA 1
ATOM 1591 C C . GLU A 1 207 ? -22.194 22.694 31.707 1.00 44.28 207 GLU A C 1
ATOM 1593 O O . GLU A 1 207 ? -22.211 22.516 32.926 1.00 44.28 207 GLU A O 1
ATOM 1598 N N . GLY A 1 208 ? -23.060 23.489 31.076 1.00 43.47 208 GLY A N 1
ATOM 1599 C CA . GLY A 1 208 ? -24.273 24.004 31.704 1.00 43.47 208 GLY A CA 1
ATOM 1600 C C . GLY A 1 208 ? -24.558 25.474 31.424 1.00 43.47 208 GLY A C 1
ATOM 1601 O O . GLY A 1 208 ? -24.328 26.317 32.284 1.00 43.47 208 GLY A O 1
ATOM 1602 N N . ALA A 1 209 ? -25.152 25.771 30.266 1.00 33.22 209 ALA A N 1
ATOM 1603 C CA . ALA A 1 209 ? -26.057 26.910 30.122 1.00 33.22 209 ALA A CA 1
ATOM 1604 C C . ALA A 1 209 ? -27.032 26.660 28.964 1.00 33.22 209 ALA A C 1
ATOM 1606 O O . ALA A 1 209 ? -26.687 26.752 27.790 1.00 33.22 209 ALA A O 1
ATOM 1607 N N . VAL A 1 210 ? -28.253 26.313 29.355 1.00 37.06 210 VAL A N 1
ATOM 1608 C CA . VAL A 1 210 ? -29.488 26.472 28.586 1.00 37.06 210 VAL A CA 1
ATOM 1609 C C . VAL A 1 210 ? -29.623 27.937 28.167 1.00 37.06 210 VAL A C 1
ATOM 1611 O O . VAL A 1 210 ? -29.628 28.771 29.070 1.00 37.06 210 VAL A O 1
ATOM 1614 N N . ILE A 1 211 ? -29.764 28.216 26.863 1.00 40.12 211 ILE A N 1
ATOM 1615 C CA . ILE A 1 211 ? -30.875 28.971 26.232 1.00 40.12 211 ILE A CA 1
ATOM 1616 C C . ILE A 1 211 ? -31.032 28.453 24.799 1.00 40.12 211 ILE A C 1
ATOM 1618 O O . ILE A 1 211 ? -30.012 28.442 24.076 1.00 40.12 211 ILE A O 1
#

Sequence (211 aa):
LKCCPDSCCGPGGPALPCCGRQLMEAPAQQGLWEEDFDIVWDGGVRPLLNGTRFTTDGHGVQWEVSAGAGMALVYYQLKYGGHSEHFAQRLREVRSSLRHLLAMYKGVPASVLGGNFDAYAVNNHNARYPGGTDTGIFFTYLRYRHVASTAWTGLLLLYQADDDAPVYEDANPFTPPSEPMPSDMDKTCMPWLKQDVTTTLPPKAAEGAVI

Secondary structure (DSSP, 8-state):
--PPPS-S--TTS-----------------SSEEEEE-TT--SSS--EEEEE-SSTT-BS--HHHHHHHHHHHHHHHHHH----HHHHHHHHHHHHHHHHHHHHHSS-BS-SSPPBHHHHHTT-TTSSSBSEEE-SSS-EEESSB-HHHHHHHHHHHHH-SSTTSPP-GGG-TTSPPSSPPPTTS-GGGS----------PPP-PPP----

pLDDT: mean 76.13, std 21.2, range [30.06, 97.94]